Protein AF-A0A7X5FR76-F1 (afdb_monomer_lite)

Structure (mmCIF, N/CA/C/O backbone):
data_AF-A0A7X5FR76-F1
#
_entry.id   AF-A0A7X5FR76-F1
#
loop_
_atom_site.group_PDB
_atom_site.id
_atom_site.type_symbol
_atom_site.label_atom_id
_atom_site.label_alt_id
_atom_site.label_comp_id
_atom_site.label_asym_id
_atom_site.label_entity_id
_atom_site.label_seq_id
_atom_site.pdbx_PDB_ins_code
_atom_site.Cartn_x
_atom_site.Cartn_y
_atom_site.Cartn_z
_atom_site.occupancy
_atom_site.B_iso_or_equiv
_atom_site.auth_seq_id
_atom_site.auth_comp_id
_atom_site.auth_asym_id
_atom_site.auth_atom_id
_atom_site.pdbx_PDB_model_num
ATOM 1 N N . MET A 1 1 ? 22.665 -13.396 -103.913 1.00 38.75 1 MET A N 1
ATOM 2 C CA . MET A 1 1 ? 23.831 -13.439 -103.000 1.00 38.75 1 MET A CA 1
ATOM 3 C C . MET A 1 1 ? 23.376 -13.084 -101.595 1.00 38.75 1 MET A C 1
ATOM 5 O O . MET A 1 1 ? 22.843 -12.003 -101.386 1.00 38.75 1 MET A O 1
ATOM 9 N N . LYS A 1 2 ? 23.519 -14.028 -100.663 1.00 38.34 2 LYS A N 1
ATOM 10 C CA . LYS A 1 2 ? 23.147 -13.917 -99.246 1.00 38.34 2 LYS A CA 1
ATOM 11 C C . LYS A 1 2 ? 24.197 -13.035 -98.549 1.00 38.34 2 LYS A C 1
ATOM 13 O O . LYS A 1 2 ? 25.361 -13.420 -98.512 1.00 38.34 2 LYS A O 1
ATOM 18 N N . LYS A 1 3 ? 23.823 -11.853 -98.047 1.00 40.62 3 LYS A N 1
ATOM 19 C CA . LYS A 1 3 ? 24.714 -11.021 -97.218 1.00 40.62 3 LYS A CA 1
ATOM 20 C C . LYS A 1 3 ? 24.761 -11.641 -95.821 1.00 40.62 3 LYS A C 1
ATOM 22 O O . LYS A 1 3 ? 23.777 -11.596 -95.091 1.00 40.62 3 LYS A O 1
ATOM 27 N N . ILE A 1 4 ? 25.880 -12.277 -95.492 1.00 46.72 4 ILE A N 1
ATOM 28 C CA . ILE A 1 4 ? 26.174 -12.768 -94.146 1.00 46.72 4 ILE A CA 1
ATOM 29 C C . ILE A 1 4 ? 26.470 -11.535 -93.286 1.00 46.72 4 ILE A C 1
ATOM 31 O O . ILE A 1 4 ? 27.431 -10.814 -93.546 1.00 46.72 4 ILE A O 1
ATOM 35 N N . LEU A 1 5 ? 25.612 -11.270 -92.299 1.00 45.22 5 LEU A N 1
ATOM 36 C CA . LEU A 1 5 ? 25.888 -10.342 -91.205 1.00 45.22 5 LEU A CA 1
ATOM 37 C C . LEU A 1 5 ? 27.059 -10.911 -90.399 1.00 45.22 5 LEU A C 1
ATOM 39 O O . LEU A 1 5 ? 26.896 -11.848 -89.624 1.00 45.22 5 LEU A O 1
ATOM 43 N N . THR A 1 6 ? 28.253 -10.366 -90.602 1.00 46.59 6 THR A N 1
ATOM 44 C CA . THR A 1 6 ? 29.391 -10.596 -89.714 1.00 46.59 6 THR A CA 1
ATOM 45 C C . THR A 1 6 ? 29.114 -9.879 -88.396 1.00 46.59 6 THR A C 1
ATOM 47 O O . THR A 1 6 ? 29.259 -8.660 -88.305 1.00 46.59 6 THR A O 1
ATOM 50 N N . SER A 1 7 ? 28.678 -10.622 -87.380 1.00 49.31 7 SER A N 1
ATOM 51 C CA . SER A 1 7 ? 28.597 -10.119 -86.012 1.00 49.31 7 SER A CA 1
ATOM 52 C C . SER A 1 7 ? 30.011 -9.866 -85.487 1.00 49.31 7 SER A C 1
ATOM 54 O O . SER A 1 7 ? 30.812 -10.801 -85.413 1.00 49.31 7 SER A O 1
ATOM 56 N N . SER A 1 8 ? 30.342 -8.626 -85.124 1.00 52.06 8 SER A N 1
ATOM 57 C CA . SER A 1 8 ? 31.631 -8.338 -84.498 1.00 52.06 8 SER A CA 1
ATOM 58 C C . SER A 1 8 ? 31.612 -8.815 -83.031 1.00 52.06 8 SER A C 1
ATOM 60 O O . SER A 1 8 ? 30.720 -8.437 -82.267 1.00 52.06 8 SER A O 1
ATOM 62 N N . PRO A 1 9 ? 32.581 -9.636 -82.586 1.00 56.78 9 PRO A N 1
ATOM 63 C CA . PRO A 1 9 ? 32.625 -10.153 -81.211 1.00 56.78 9 PRO A CA 1
ATOM 64 C C . PRO A 1 9 ? 32.855 -9.059 -80.148 1.00 56.78 9 PRO A C 1
ATOM 66 O O . PRO A 1 9 ? 32.592 -9.267 -78.967 1.00 56.78 9 PRO A O 1
ATOM 69 N N . GLN A 1 10 ? 33.291 -7.865 -80.561 1.00 56.62 10 GLN A N 1
ATOM 70 C CA . GLN A 1 10 ? 33.562 -6.727 -79.677 1.00 56.62 10 GLN A CA 1
ATOM 71 C C . GLN A 1 10 ? 32.282 -6.041 -79.161 1.00 56.62 10 GLN A C 1
ATOM 73 O O . GLN A 1 10 ? 32.252 -5.601 -78.014 1.00 56.62 10 GLN A O 1
ATOM 78 N N . GLY A 1 11 ? 31.204 -5.993 -79.957 1.00 58.25 11 GLY A N 1
ATOM 79 C CA . GLY A 1 11 ? 29.934 -5.377 -79.541 1.00 58.25 11 GLY A CA 1
ATOM 80 C C . GLY A 1 11 ? 29.208 -6.179 -78.456 1.00 58.25 11 GLY A C 1
ATOM 81 O O . GLY A 1 11 ? 28.684 -5.608 -77.501 1.00 58.25 11 GLY A O 1
ATOM 82 N N . TYR A 1 12 ? 29.261 -7.512 -78.549 1.00 66.50 12 TYR A N 1
ATOM 83 C CA . TYR A 1 12 ? 28.725 -8.410 -77.521 1.00 66.50 12 TYR A CA 1
ATOM 84 C C . TYR A 1 12 ? 29.471 -8.273 -76.190 1.00 66.50 12 TYR A C 1
ATOM 86 O O . TYR A 1 12 ? 28.841 -8.268 -75.136 1.00 66.50 12 TYR A O 1
ATOM 94 N N . SER A 1 13 ? 30.793 -8.080 -76.227 1.00 65.38 13 SER A N 1
ATOM 95 C CA . SER A 1 13 ? 31.605 -7.900 -75.019 1.00 65.38 13 SER A CA 1
ATOM 96 C C . SER A 1 13 ? 31.244 -6.630 -74.238 1.00 65.38 13 SER A C 1
ATOM 98 O O . SER A 1 13 ? 31.245 -6.656 -73.010 1.00 65.38 13 SER A O 1
ATOM 100 N N . ILE A 1 14 ? 30.917 -5.530 -74.926 1.00 77.62 14 ILE A N 1
ATOM 101 C CA . ILE A 1 14 ? 30.529 -4.262 -74.282 1.00 77.62 14 ILE A CA 1
ATOM 102 C C . ILE A 1 14 ? 29.149 -4.390 -73.630 1.00 77.62 14 ILE A C 1
ATOM 104 O O . ILE A 1 14 ? 28.965 -3.966 -72.492 1.00 77.62 14 ILE A O 1
ATOM 108 N N . ILE A 1 15 ? 28.191 -5.022 -74.315 1.00 80.12 15 ILE A N 1
ATOM 109 C CA . ILE A 1 15 ? 26.839 -5.245 -73.779 1.00 80.12 15 ILE A CA 1
ATOM 110 C C . ILE A 1 15 ? 26.893 -6.136 -72.532 1.00 80.12 15 ILE A C 1
ATOM 112 O O . ILE A 1 15 ? 26.265 -5.820 -71.522 1.00 80.12 15 ILE A O 1
ATOM 116 N N . ILE A 1 16 ? 27.685 -7.211 -72.573 1.00 80.75 16 ILE A N 1
ATOM 117 C CA . ILE A 1 16 ? 27.881 -8.106 -71.426 1.00 80.75 16 ILE A CA 1
ATOM 118 C C . ILE A 1 16 ? 28.541 -7.356 -70.263 1.00 80.75 16 ILE A C 1
ATOM 120 O O . ILE A 1 16 ? 28.098 -7.499 -69.124 1.00 80.75 16 ILE A O 1
ATOM 124 N N . ALA A 1 17 ? 29.546 -6.515 -70.525 1.00 81.19 17 ALA A N 1
ATOM 125 C CA . ALA A 1 17 ? 30.195 -5.714 -69.489 1.00 81.19 17 ALA A CA 1
ATOM 126 C C . ALA A 1 17 ? 29.222 -4.729 -68.817 1.00 81.19 17 ALA A C 1
ATOM 128 O O . ALA A 1 17 ? 29.160 -4.682 -67.591 1.00 81.19 17 ALA A O 1
ATOM 129 N N . VAL A 1 18 ? 28.411 -3.997 -69.590 1.00 84.44 18 VAL A N 1
ATOM 130 C CA . VAL A 1 18 ? 27.411 -3.057 -69.050 1.00 84.44 18 VAL A CA 1
ATOM 131 C C . VAL A 1 18 ? 26.336 -3.785 -68.240 1.00 84.44 18 VAL A C 1
ATOM 133 O O . VAL A 1 18 ? 25.992 -3.333 -67.150 1.00 84.44 18 VAL A O 1
ATOM 136 N N . LEU A 1 19 ? 25.845 -4.934 -68.718 1.00 85.44 19 LEU A N 1
ATOM 137 C CA . LEU A 1 19 ? 24.890 -5.759 -67.969 1.00 85.44 19 LEU A CA 1
ATOM 138 C C . LEU A 1 19 ? 25.491 -6.297 -66.668 1.00 85.44 19 LEU A C 1
ATOM 140 O O . LEU A 1 19 ? 24.821 -6.290 -65.641 1.00 85.44 19 LEU A O 1
ATOM 144 N N . THR A 1 20 ? 26.759 -6.710 -66.692 1.00 87.75 20 THR A N 1
ATOM 145 C CA . THR A 1 20 ? 27.462 -7.218 -65.505 1.00 87.75 20 THR A CA 1
ATOM 146 C C . THR A 1 20 ? 27.679 -6.106 -64.481 1.00 87.75 20 THR A C 1
ATOM 148 O O . THR A 1 20 ? 27.442 -6.314 -63.295 1.00 87.75 20 THR A O 1
ATOM 151 N N . ILE A 1 21 ? 28.060 -4.906 -64.927 1.00 89.56 21 ILE A N 1
ATOM 152 C CA . ILE A 1 21 ? 28.207 -3.723 -64.067 1.00 89.56 21 ILE A CA 1
ATOM 153 C C . ILE A 1 21 ? 26.854 -3.307 -63.479 1.00 89.56 21 ILE A C 1
ATOM 155 O O . ILE A 1 21 ? 26.764 -3.065 -62.279 1.00 89.56 21 ILE A O 1
ATOM 159 N N . GLY A 1 22 ? 25.793 -3.263 -64.291 1.00 87.69 22 GLY A N 1
ATOM 160 C CA . GLY A 1 22 ? 24.441 -2.949 -63.822 1.00 87.69 22 GLY A CA 1
ATOM 161 C C . GLY A 1 22 ? 23.931 -3.971 -62.804 1.00 87.69 22 GLY A C 1
ATOM 162 O O . GLY A 1 22 ? 23.406 -3.594 -61.760 1.00 87.69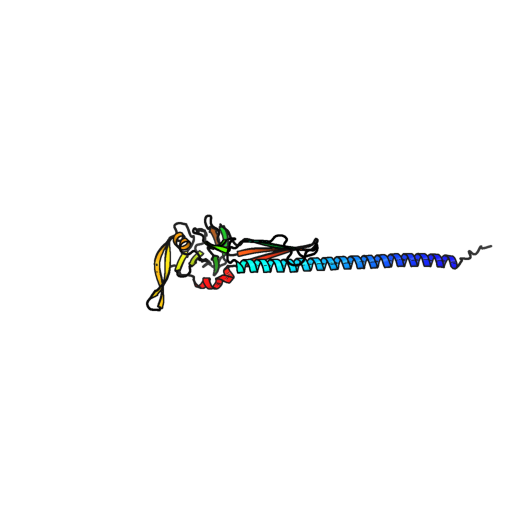 22 GLY A O 1
ATOM 163 N N . PHE A 1 23 ? 24.162 -5.260 -63.060 1.00 88.81 23 PHE A N 1
ATOM 164 C CA . PHE A 1 23 ? 23.828 -6.335 -62.129 1.00 88.81 23 PHE A CA 1
ATOM 165 C C . PHE A 1 23 ? 24.611 -6.221 -60.813 1.00 88.81 23 PHE A C 1
ATOM 167 O O . PHE A 1 23 ? 24.016 -6.293 -59.739 1.00 88.81 23 PHE A O 1
ATOM 174 N N . LEU A 1 24 ? 25.922 -5.970 -60.877 1.00 89.75 24 LEU A N 1
ATOM 175 C CA . LEU A 1 24 ? 26.763 -5.755 -59.696 1.00 89.75 24 LEU A CA 1
ATOM 176 C C . LEU A 1 24 ? 26.327 -4.522 -58.894 1.00 89.75 24 LEU A C 1
ATOM 178 O O . LEU A 1 24 ? 26.317 -4.575 -57.666 1.00 89.75 24 LEU A O 1
ATOM 182 N N . LEU A 1 25 ? 25.926 -3.432 -59.552 1.00 89.44 25 LEU A N 1
ATOM 183 C CA . LEU A 1 25 ? 25.407 -2.235 -58.883 1.00 89.44 25 LEU A CA 1
ATOM 184 C C . LEU A 1 25 ? 24.097 -2.514 -58.145 1.00 89.44 25 LEU A C 1
ATOM 186 O O . LEU A 1 25 ? 23.949 -2.120 -56.990 1.00 89.44 25 LEU A O 1
ATOM 190 N N . VAL A 1 26 ? 23.158 -3.226 -58.771 1.00 89.50 26 VAL A N 1
ATOM 191 C CA . VAL A 1 26 ? 21.895 -3.606 -58.120 1.00 89.50 26 VAL A CA 1
ATOM 192 C C . VAL A 1 26 ? 22.155 -4.545 -56.943 1.00 89.50 26 VAL A C 1
ATOM 194 O O . VAL A 1 26 ? 21.583 -4.348 -55.870 1.00 89.50 26 VAL A O 1
ATOM 197 N N . LEU A 1 27 ? 23.051 -5.522 -57.108 1.00 87.69 27 LEU A N 1
ATOM 198 C CA . LEU A 1 27 ? 23.415 -6.463 -56.051 1.00 87.69 27 LEU A CA 1
ATOM 199 C C . LEU A 1 27 ? 24.051 -5.738 -54.857 1.00 87.69 27 LEU A C 1
ATOM 201 O O . LEU A 1 27 ? 23.606 -5.919 -53.730 1.00 87.69 27 LEU A O 1
ATOM 205 N N . THR A 1 28 ? 25.046 -4.884 -55.106 1.00 89.38 28 THR A N 1
ATOM 206 C CA . THR A 1 28 ? 25.750 -4.126 -54.053 1.00 89.38 28 THR A CA 1
ATOM 207 C C . THR A 1 28 ? 24.853 -3.104 -53.362 1.00 89.38 28 THR A C 1
ATOM 209 O O . THR A 1 28 ? 24.939 -2.938 -52.148 1.00 89.38 28 THR A O 1
ATOM 212 N N . THR A 1 29 ? 23.945 -2.458 -54.097 1.00 90.00 29 THR A N 1
ATOM 213 C CA . THR A 1 29 ? 22.959 -1.547 -53.499 1.00 90.00 29 THR A CA 1
ATOM 214 C C . THR A 1 29 ? 21.981 -2.317 -52.613 1.00 90.00 29 THR A C 1
ATOM 216 O O . THR A 1 29 ? 21.722 -1.902 -51.489 1.00 90.00 29 THR A O 1
ATOM 219 N N . SER A 1 30 ? 21.493 -3.475 -53.070 1.00 85.44 30 SER A N 1
ATOM 220 C CA . SER A 1 30 ? 20.531 -4.291 -52.316 1.00 85.44 30 SER A CA 1
ATOM 221 C C . SER A 1 30 ? 21.134 -4.862 -51.031 1.00 85.44 30 SER A C 1
ATOM 223 O O . SER A 1 30 ? 20.498 -4.811 -49.979 1.00 85.44 30 SER A O 1
ATOM 225 N N . THR A 1 31 ? 22.373 -5.364 -51.084 1.00 87.31 31 THR A N 1
ATOM 226 C CA . THR A 1 31 ? 23.066 -5.863 -49.886 1.00 87.31 31 THR A CA 1
ATOM 227 C C . THR A 1 31 ? 23.376 -4.740 -48.901 1.00 87.31 31 THR A C 1
ATOM 229 O O . THR A 1 31 ? 23.231 -4.937 -47.696 1.00 87.31 31 THR A O 1
ATOM 232 N N . LEU A 1 32 ? 23.729 -3.545 -49.387 1.00 85.06 32 LEU A N 1
ATOM 233 C CA . LEU A 1 32 ? 23.923 -2.376 -48.533 1.00 85.06 32 LEU A CA 1
ATOM 234 C C . LEU A 1 32 ? 22.616 -1.941 -47.856 1.00 85.06 32 LEU A C 1
ATOM 236 O O . LEU A 1 32 ? 22.624 -1.645 -46.663 1.00 85.06 32 LEU A O 1
ATOM 240 N N . THR A 1 33 ? 21.494 -1.916 -48.581 1.00 85.56 33 THR A N 1
ATOM 241 C CA . THR A 1 33 ? 20.187 -1.572 -48.002 1.00 85.56 33 THR A CA 1
ATOM 242 C C . THR A 1 33 ? 19.776 -2.566 -46.918 1.00 85.56 33 THR A C 1
ATOM 244 O O . THR A 1 33 ? 19.352 -2.134 -45.848 1.00 85.56 33 THR A O 1
ATOM 247 N N . LEU A 1 34 ? 19.967 -3.869 -47.149 1.00 86.56 34 LEU A N 1
ATOM 248 C CA . LEU A 1 34 ? 19.714 -4.902 -46.141 1.00 86.56 34 LEU A CA 1
ATOM 249 C C . LEU A 1 34 ? 20.585 -4.702 -44.894 1.00 86.56 34 LEU A C 1
ATOM 251 O O . LEU A 1 34 ? 20.059 -4.663 -43.786 1.00 86.56 34 LEU A O 1
ATOM 255 N N . ALA A 1 35 ? 21.891 -4.481 -45.069 1.00 77.25 35 ALA A N 1
ATOM 256 C CA . ALA A 1 35 ? 22.799 -4.241 -43.949 1.00 77.25 35 ALA A CA 1
ATOM 257 C C . ALA A 1 35 ? 22.417 -2.984 -43.145 1.00 77.25 35 ALA A C 1
ATOM 259 O O . ALA A 1 35 ? 22.440 -2.995 -41.915 1.00 77.25 35 ALA A O 1
ATOM 260 N N . LEU A 1 36 ? 22.025 -1.896 -43.818 1.00 80.88 36 LEU A N 1
ATOM 261 C CA . LEU A 1 36 ? 21.562 -0.676 -43.150 1.00 80.88 36 LEU A CA 1
ATOM 262 C C . LEU A 1 36 ? 20.261 -0.903 -42.372 1.00 80.88 36 LEU A C 1
ATOM 264 O O . LEU A 1 36 ? 20.117 -0.367 -41.271 1.00 80.88 36 LEU A O 1
ATOM 268 N N . GLN A 1 37 ? 19.343 -1.701 -42.919 1.00 82.31 37 GLN A N 1
ATOM 269 C CA . GLN A 1 37 ? 18.091 -2.052 -42.258 1.00 82.31 37 GLN A CA 1
ATOM 270 C C . GLN A 1 37 ? 18.342 -2.911 -41.011 1.00 82.31 37 GLN A C 1
ATOM 272 O O . GLN A 1 37 ? 17.879 -2.549 -39.932 1.00 82.31 37 GLN A O 1
ATOM 277 N N . GLU A 1 38 ? 19.173 -3.952 -41.101 1.00 74.31 38 GLU A N 1
ATOM 278 C CA . GLU A 1 38 ? 19.557 -4.778 -39.945 1.00 74.31 38 GLU A CA 1
ATOM 279 C C . GLU A 1 38 ? 20.275 -3.963 -38.860 1.00 74.31 38 GLU A C 1
ATOM 281 O O . GLU A 1 38 ? 20.006 -4.122 -37.669 1.00 74.31 38 GLU A O 1
ATOM 286 N N . MET A 1 39 ? 21.155 -3.031 -39.244 1.00 74.62 39 MET A N 1
ATOM 287 C CA . MET A 1 39 ? 21.806 -2.125 -38.292 1.00 74.62 39 MET A CA 1
ATOM 288 C C . MET A 1 39 ? 20.807 -1.193 -37.595 1.00 74.62 39 MET A C 1
ATOM 290 O O . MET A 1 39 ? 21.003 -0.840 -36.427 1.00 74.62 39 MET A O 1
ATOM 294 N N . GLN A 1 40 ? 19.767 -0.747 -38.298 1.00 78.81 40 GLN A N 1
ATOM 295 C CA . GLN A 1 40 ? 18.714 0.089 -37.730 1.00 78.81 40 GLN A CA 1
ATOM 296 C C . GLN A 1 40 ? 17.809 -0.712 -36.788 1.00 78.81 40 GLN A C 1
ATOM 298 O O . GLN A 1 40 ? 17.511 -0.228 -35.693 1.00 78.81 40 GLN A O 1
ATOM 303 N N . ASP A 1 41 ? 17.436 -1.930 -37.169 1.00 74.69 41 ASP A N 1
ATOM 304 C CA . ASP A 1 41 ? 16.622 -2.834 -36.354 1.00 74.69 41 ASP A CA 1
ATOM 305 C C . ASP A 1 41 ? 17.386 -3.277 -35.100 1.00 74.69 41 ASP A C 1
ATOM 307 O O . ASP A 1 41 ? 16.853 -3.211 -33.990 1.00 74.69 41 ASP A O 1
ATOM 311 N N . GLY A 1 42 ? 18.680 -3.586 -35.232 1.00 79.00 42 GLY A N 1
ATOM 312 C CA . GLY A 1 42 ? 19.565 -3.886 -34.106 1.00 79.00 42 GLY A CA 1
ATOM 313 C C . GLY A 1 42 ? 19.689 -2.718 -33.123 1.00 79.00 42 GLY A C 1
ATOM 314 O O . GLY A 1 42 ? 19.579 -2.912 -31.912 1.00 79.00 42 GLY A O 1
ATOM 315 N N . LYS A 1 43 ? 19.835 -1.480 -33.620 1.00 80.81 43 LYS A N 1
ATOM 316 C CA . LYS A 1 43 ? 19.804 -0.274 -32.769 1.00 80.81 43 LYS A CA 1
ATOM 317 C C . LYS A 1 43 ? 18.443 -0.079 -32.102 1.00 80.81 43 LYS A C 1
ATOM 319 O O . LYS A 1 43 ? 18.395 0.300 -30.937 1.00 80.81 43 LYS A O 1
ATOM 324 N N . GLY A 1 44 ? 17.350 -0.352 -32.814 1.00 81.38 44 GLY A N 1
ATOM 325 C CA . GLY A 1 44 ? 15.999 -0.295 -32.262 1.00 81.38 44 GLY A CA 1
ATOM 326 C C . GLY A 1 44 ? 15.800 -1.273 -31.107 1.00 81.38 44 GLY A C 1
ATOM 327 O O . GLY A 1 44 ? 15.335 -0.870 -30.044 1.00 81.38 44 GLY A O 1
ATOM 328 N N . SER A 1 45 ? 16.233 -2.522 -31.285 1.00 82.88 45 SER A N 1
ATOM 329 C CA . SER A 1 45 ? 16.207 -3.543 -30.235 1.00 82.88 45 SER A CA 1
ATOM 330 C C . SER A 1 45 ? 17.063 -3.146 -29.031 1.00 82.88 45 SER A C 1
ATOM 332 O O . SER A 1 45 ? 16.646 -3.332 -27.891 1.00 82.88 45 SER A O 1
ATOM 334 N N . GLN A 1 46 ? 18.245 -2.567 -29.256 1.00 85.38 46 GLN A N 1
ATOM 335 C CA . GLN A 1 46 ? 19.101 -2.086 -28.170 1.00 85.38 46 GLN A CA 1
ATOM 336 C C . GLN A 1 46 ? 18.466 -0.926 -27.396 1.00 85.38 46 GLN A C 1
ATOM 338 O O . GLN A 1 46 ? 18.488 -0.933 -26.168 1.00 85.38 46 GLN A O 1
ATOM 343 N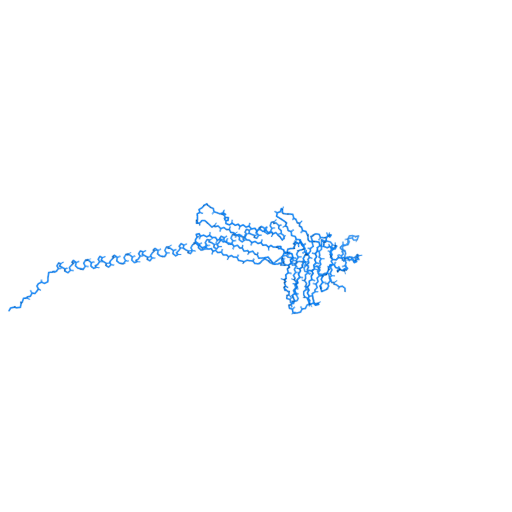 N . ASP A 1 47 ? 17.898 0.063 -28.088 1.00 85.12 47 ASP A N 1
ATOM 344 C CA . ASP A 1 47 ? 17.234 1.202 -27.447 1.00 85.12 47 ASP A CA 1
ATOM 345 C C . ASP A 1 47 ? 15.988 0.748 -26.663 1.00 85.12 47 ASP A C 1
ATOM 347 O O . ASP A 1 47 ? 15.746 1.236 -25.560 1.00 85.12 47 ASP A O 1
ATOM 351 N N . TYR A 1 48 ? 15.251 -0.244 -27.179 1.00 85.56 48 TYR A N 1
ATOM 352 C CA . TYR A 1 48 ? 14.147 -0.896 -26.472 1.00 85.56 48 TYR A CA 1
ATOM 353 C C . TYR A 1 48 ? 14.612 -1.582 -25.181 1.00 85.56 48 TYR A C 1
ATOM 355 O O . TYR A 1 48 ? 14.061 -1.318 -24.114 1.00 85.56 48 TYR A O 1
ATOM 363 N N . MET A 1 49 ? 15.649 -2.426 -25.253 1.00 86.06 49 MET A N 1
ATOM 364 C CA . MET A 1 49 ? 16.188 -3.124 -24.077 1.00 86.06 49 MET A CA 1
ATOM 365 C C . MET A 1 49 ? 16.700 -2.141 -23.020 1.00 86.06 49 MET A C 1
ATOM 367 O O . MET A 1 49 ? 16.494 -2.351 -21.827 1.00 86.06 49 MET A O 1
ATOM 371 N N . LYS A 1 50 ? 17.328 -1.041 -23.450 1.00 87.00 50 LYS A N 1
ATOM 372 C CA . LYS A 1 50 ? 17.759 0.032 -22.547 1.00 87.00 50 LYS A CA 1
ATOM 373 C C . LYS A 1 50 ? 16.581 0.730 -21.879 1.00 87.00 50 LYS A C 1
ATOM 375 O O . LYS A 1 50 ? 16.665 1.003 -20.689 1.00 87.00 50 LYS A O 1
ATOM 380 N N . ALA A 1 51 ? 15.505 1.019 -22.616 1.00 87.19 51 ALA A N 1
ATOM 381 C CA . ALA A 1 51 ? 14.300 1.606 -22.035 1.00 87.19 51 ALA A CA 1
ATOM 382 C C . ALA A 1 51 ? 13.670 0.660 -21.004 1.00 87.19 51 ALA A C 1
ATOM 384 O O . ALA A 1 51 ? 13.317 1.101 -19.921 1.00 87.19 51 ALA A O 1
ATOM 385 N N . TYR A 1 52 ? 13.606 -0.640 -21.291 1.00 88.69 52 TYR A N 1
ATOM 386 C CA . TYR A 1 52 ? 13.090 -1.629 -20.344 1.00 88.69 52 TYR A CA 1
ATOM 387 C C . TYR A 1 52 ? 13.942 -1.705 -19.066 1.00 88.69 52 TYR A C 1
ATOM 389 O O . TYR A 1 52 ? 13.431 -1.492 -17.972 1.00 88.69 52 TYR A O 1
ATOM 397 N N . SER A 1 53 ? 15.257 -1.899 -19.201 1.00 88.50 53 SER A N 1
ATOM 398 C CA . SER A 1 53 ? 16.173 -1.962 -18.052 1.00 88.50 53 SER A CA 1
ATOM 399 C C . SER A 1 53 ? 16.177 -0.667 -17.229 1.00 88.50 53 SER A C 1
ATOM 401 O O . SER A 1 53 ? 16.288 -0.699 -16.006 1.00 88.50 53 SER A O 1
ATOM 403 N N . ALA A 1 54 ? 16.020 0.487 -17.880 1.00 88.56 54 ALA A N 1
ATOM 404 C CA . ALA A 1 54 ? 15.894 1.762 -17.188 1.00 88.56 54 ALA A CA 1
ATOM 405 C C . ALA A 1 54 ? 14.562 1.904 -16.438 1.00 88.56 54 ALA A C 1
ATOM 407 O O . ALA A 1 54 ? 14.553 2.472 -15.348 1.00 88.56 54 ALA A O 1
ATOM 408 N N . ALA A 1 55 ? 13.458 1.388 -16.987 1.00 88.75 55 ALA A N 1
ATOM 409 C CA . ALA A 1 55 ? 12.175 1.353 -16.291 1.00 88.75 55 ALA A CA 1
ATOM 410 C C . ALA A 1 55 ? 12.245 0.433 -15.061 1.00 88.75 55 ALA A C 1
ATOM 412 O O . ALA A 1 55 ? 11.755 0.808 -14.002 1.00 88.75 55 ALA A O 1
ATOM 413 N N . GLU A 1 56 ? 12.931 -0.713 -15.142 1.00 89.31 56 GLU A N 1
ATOM 414 C CA . GLU A 1 56 ? 13.195 -1.553 -13.960 1.00 89.31 56 GLU A CA 1
ATOM 415 C C . GLU A 1 56 ? 14.021 -0.797 -12.911 1.00 89.31 56 GLU A C 1
ATOM 417 O O . GLU A 1 56 ? 13.666 -0.776 -11.738 1.00 89.31 56 GLU A O 1
ATOM 422 N N . GLY A 1 57 ? 15.075 -0.085 -13.325 1.00 87.12 57 GLY A N 1
ATOM 423 C CA . GLY A 1 57 ? 15.848 0.760 -12.409 1.00 87.12 57 GLY A CA 1
ATOM 424 C C . GLY A 1 57 ? 15.018 1.877 -11.756 1.00 87.12 57 GLY A C 1
ATOM 425 O O . GLY A 1 57 ? 15.251 2.229 -10.600 1.00 87.12 57 GLY A O 1
ATOM 426 N N . GLY A 1 58 ? 14.037 2.427 -12.475 1.00 88.56 58 GLY A N 1
ATOM 427 C CA . GLY A 1 58 ? 13.078 3.391 -11.935 1.00 88.56 58 GLY A CA 1
ATOM 428 C C . GLY A 1 58 ? 12.113 2.784 -10.928 1.00 88.56 58 GLY A C 1
ATOM 429 O O . GLY A 1 58 ? 11.846 3.406 -9.900 1.00 88.56 58 GLY A O 1
ATOM 430 N N . LEU A 1 59 ? 11.642 1.567 -11.194 1.00 90.31 59 LEU A N 1
ATOM 431 C CA . LEU A 1 59 ? 10.810 0.800 -10.278 1.00 90.31 59 LEU A CA 1
ATOM 432 C C . LEU A 1 59 ? 11.567 0.496 -8.980 1.00 90.31 59 LEU A C 1
ATOM 434 O O . LEU A 1 59 ? 11.067 0.804 -7.905 1.00 90.31 59 LEU A O 1
ATOM 438 N N . GLU A 1 60 ? 12.797 -0.011 -9.067 1.00 89.31 60 GLU A N 1
ATOM 439 C CA . GLU A 1 60 ? 13.646 -0.277 -7.896 1.00 89.31 60 GLU A CA 1
ATOM 440 C C . GLU A 1 60 ? 13.899 0.989 -7.067 1.00 89.31 60 GLU A C 1
ATOM 442 O O . GLU A 1 60 ? 13.845 0.968 -5.836 1.00 89.31 60 GLU A O 1
ATOM 447 N N . LEU A 1 61 ? 14.116 2.131 -7.727 1.00 89.38 61 LEU A N 1
ATOM 448 C CA . LEU A 1 61 ? 14.264 3.410 -7.036 1.00 89.38 61 LEU A CA 1
ATOM 449 C C . LEU A 1 61 ? 12.968 3.839 -6.330 1.00 89.38 61 LEU A C 1
ATOM 451 O O . LEU A 1 61 ? 13.032 4.368 -5.219 1.00 89.38 61 LEU A O 1
ATOM 455 N N . ALA A 1 62 ? 11.806 3.617 -6.947 1.00 89.25 62 ALA A N 1
ATOM 456 C CA . ALA A 1 62 ? 10.513 3.882 -6.323 1.00 89.25 62 ALA A CA 1
ATOM 457 C C . ALA A 1 62 ? 10.296 2.985 -5.093 1.00 89.25 62 ALA A C 1
ATOM 459 O O . ALA A 1 62 ? 9.962 3.489 -4.022 1.00 89.25 62 ALA A O 1
ATOM 460 N N . LEU A 1 63 ? 10.580 1.684 -5.206 1.00 88.50 63 LEU A N 1
ATOM 461 C CA . LEU A 1 63 ? 10.506 0.730 -4.095 1.00 88.50 63 LEU A CA 1
ATOM 462 C C . LEU A 1 63 ? 11.449 1.109 -2.949 1.00 88.50 63 LEU A C 1
ATOM 464 O O . LEU A 1 63 ? 11.051 1.074 -1.784 1.00 88.50 63 LEU A O 1
ATOM 468 N N . LEU A 1 64 ? 12.674 1.541 -3.261 1.00 89.06 64 LEU A N 1
ATOM 469 C CA . LEU A 1 64 ? 13.613 2.048 -2.262 1.00 89.06 64 LEU A CA 1
ATOM 470 C C . LEU A 1 64 ? 13.060 3.291 -1.554 1.00 89.06 64 LEU A C 1
ATOM 472 O O . LEU A 1 64 ? 13.140 3.383 -0.334 1.00 89.06 64 LEU A O 1
ATOM 476 N N . LYS A 1 65 ? 12.450 4.230 -2.288 1.00 88.00 65 LYS A N 1
ATOM 477 C CA . LYS A 1 65 ? 11.828 5.420 -1.688 1.00 88.00 65 LYS A CA 1
ATOM 478 C C . LYS A 1 65 ? 10.658 5.073 -0.777 1.00 88.00 65 LYS A C 1
ATOM 480 O O . LYS A 1 65 ? 10.537 5.691 0.278 1.00 88.00 65 LYS A O 1
ATOM 485 N N . ILE A 1 66 ? 9.833 4.101 -1.155 1.00 87.00 66 ILE A N 1
ATOM 486 C CA . ILE A 1 66 ? 8.750 3.591 -0.304 1.00 87.00 66 ILE A CA 1
ATOM 487 C C . ILE A 1 66 ? 9.337 2.985 0.973 1.00 87.00 66 ILE A C 1
ATOM 489 O O . ILE A 1 66 ? 8.897 3.313 2.071 1.00 87.00 66 ILE A O 1
ATOM 493 N N . LYS A 1 67 ? 10.385 2.166 0.846 1.00 85.81 67 LYS A N 1
ATOM 494 C CA . LYS A 1 67 ? 11.065 1.553 1.990 1.00 85.81 67 LYS A CA 1
ATOM 495 C C . LYS A 1 67 ? 11.694 2.583 2.935 1.00 85.81 67 LYS A C 1
ATOM 497 O O . LYS A 1 67 ? 11.572 2.434 4.145 1.00 85.81 67 LYS A O 1
ATOM 502 N N . ASP A 1 68 ? 12.356 3.604 2.395 1.00 86.62 68 ASP A N 1
ATOM 503 C CA . ASP A 1 68 ? 13.086 4.600 3.187 1.00 86.62 68 ASP A CA 1
ATOM 504 C C . ASP A 1 68 ? 12.155 5.584 3.913 1.00 86.62 68 ASP A C 1
ATOM 506 O O . ASP A 1 68 ? 12.468 6.015 5.020 1.00 86.62 68 ASP A O 1
ATOM 510 N N . ASN A 1 69 ? 11.027 5.960 3.297 1.00 85.69 69 ASN A N 1
ATOM 511 C CA . ASN A 1 69 ? 10.099 6.948 3.865 1.00 85.69 69 ASN A CA 1
ATOM 512 C C . ASN A 1 69 ? 8.925 6.306 4.625 1.00 85.69 69 ASN A C 1
ATOM 514 O O . ASN A 1 69 ? 8.234 6.986 5.381 1.00 85.69 69 ASN A O 1
ATOM 518 N N . GLY A 1 70 ? 8.700 5.004 4.462 1.00 82.81 70 GLY A N 1
ATOM 519 C CA . GLY A 1 70 ? 7.657 4.268 5.167 1.00 82.81 70 GLY A CA 1
ATOM 520 C C . GLY A 1 70 ? 6.277 4.338 4.507 1.00 82.81 70 GLY A C 1
ATOM 521 O O . GLY A 1 70 ? 6.111 4.735 3.352 1.00 82.81 70 GLY A O 1
ATOM 522 N N . TYR A 1 71 ? 5.274 3.886 5.259 1.00 85.38 71 TYR A N 1
ATOM 523 C CA . TYR A 1 71 ? 3.911 3.662 4.778 1.00 85.38 71 TYR A CA 1
ATOM 524 C C . TYR A 1 71 ? 3.194 4.958 4.375 1.00 85.38 71 TYR A C 1
ATOM 526 O O . TYR A 1 71 ? 3.338 5.995 5.018 1.00 85.38 71 TYR A O 1
ATOM 534 N N . GLY A 1 72 ? 2.403 4.908 3.301 1.00 82.50 72 GLY A N 1
ATOM 535 C CA . GLY A 1 72 ? 1.574 6.039 2.871 1.00 82.50 72 GLY A CA 1
ATOM 536 C C . GLY A 1 72 ? 2.359 7.201 2.250 1.00 82.50 72 GLY A C 1
ATOM 537 O O . GLY A 1 72 ? 1.793 8.269 2.012 1.00 82.50 72 GLY A O 1
ATOM 538 N N . TYR A 1 73 ? 3.654 7.017 1.980 1.00 87.06 73 TYR A N 1
ATOM 539 C CA . TYR A 1 73 ? 4.473 8.010 1.297 1.00 87.06 73 TYR A CA 1
ATOM 540 C C . TYR A 1 73 ? 4.047 8.187 -0.171 1.00 87.06 73 TYR A C 1
ATOM 542 O O . TYR A 1 73 ? 3.717 7.226 -0.872 1.00 87.06 73 TYR A O 1
ATOM 550 N N . TYR A 1 74 ? 4.078 9.431 -0.646 1.00 86.69 74 TYR A N 1
ATOM 551 C CA . TYR A 1 74 ? 3.870 9.777 -2.052 1.00 86.69 74 TYR A CA 1
ATOM 552 C C . TYR A 1 74 ? 5.203 10.189 -2.665 1.00 86.69 74 TYR A C 1
ATOM 554 O O . TYR A 1 74 ? 5.915 11.027 -2.104 1.00 86.69 74 TYR A O 1
ATOM 562 N N . GLY A 1 75 ? 5.520 9.636 -3.831 1.00 85.38 75 GLY A N 1
ATOM 563 C CA . GLY A 1 75 ? 6.748 9.949 -4.537 1.00 85.38 75 GLY A CA 1
ATOM 564 C C . GLY A 1 75 ? 6.526 10.002 -6.035 1.00 85.38 75 GLY A C 1
ATOM 565 O O . GLY A 1 75 ? 5.974 9.085 -6.633 1.00 85.38 75 GLY A O 1
ATOM 566 N N . GLN A 1 76 ? 7.038 11.066 -6.644 1.00 88.94 76 GLN A N 1
ATOM 567 C CA . GLN A 1 76 ? 7.038 11.229 -8.086 1.00 88.94 76 GLN A CA 1
ATOM 568 C C . GLN A 1 76 ? 8.415 11.687 -8.554 1.00 88.94 76 GLN A C 1
ATOM 570 O O . GLN A 1 76 ? 9.025 12.593 -7.980 1.00 88.94 76 GLN A O 1
ATOM 575 N N . LEU A 1 77 ? 8.886 11.080 -9.634 1.00 88.25 77 LEU A N 1
ATOM 576 C CA . LEU A 1 77 ? 10.074 11.486 -10.361 1.00 88.25 77 LEU A CA 1
ATOM 577 C C . LEU A 1 77 ? 9.714 11.580 -11.835 1.00 88.25 77 LEU A C 1
ATOM 579 O O . LEU A 1 77 ? 9.191 10.630 -12.404 1.00 88.25 77 LEU A O 1
ATOM 583 N N . ASN A 1 78 ? 10.031 12.712 -12.455 1.00 87.44 78 ASN A N 1
ATOM 584 C CA . ASN A 1 78 ? 9.727 12.954 -13.859 1.00 87.44 78 ASN A CA 1
ATOM 585 C C . ASN A 1 78 ? 11.017 13.183 -14.644 1.00 87.44 78 ASN A C 1
ATOM 587 O O . ASN A 1 78 ? 11.796 14.077 -14.310 1.00 87.44 78 ASN A O 1
ATOM 591 N N . ASP A 1 79 ? 11.207 12.406 -15.709 1.00 81.50 79 ASP A N 1
ATOM 592 C CA . ASP A 1 79 ? 12.235 12.589 -16.737 1.00 81.50 79 ASP A CA 1
ATOM 593 C C . ASP A 1 79 ? 13.664 12.748 -16.184 1.00 81.50 79 ASP A C 1
ATOM 595 O O . ASP A 1 79 ? 14.488 13.507 -16.709 1.00 81.50 79 ASP A O 1
ATOM 599 N N . SER A 1 80 ? 13.986 12.000 -15.130 1.00 81.81 80 SER A N 1
ATOM 600 C CA . SER A 1 80 ? 15.291 12.063 -14.485 1.00 81.81 80 SER A CA 1
ATOM 601 C C . SER A 1 80 ? 16.349 11.315 -15.284 1.00 81.81 80 SER A C 1
ATOM 603 O O . SER A 1 80 ? 16.145 10.187 -15.737 1.00 81.81 80 SER A O 1
ATOM 605 N N . LYS A 1 81 ? 17.519 11.937 -15.428 1.00 78.69 81 LYS A N 1
ATOM 606 C CA . LYS A 1 81 ? 18.703 11.296 -15.996 1.00 78.69 81 LYS A CA 1
ATOM 607 C C . LYS A 1 81 ? 19.534 10.726 -14.857 1.00 78.69 81 LYS A C 1
ATOM 609 O O . LYS A 1 81 ? 20.262 11.460 -14.197 1.00 78.69 81 LYS A O 1
ATOM 614 N N . ILE A 1 82 ? 19.422 9.422 -14.627 1.00 66.81 82 ILE A N 1
ATOM 615 C CA . ILE A 1 82 ? 20.228 8.743 -13.602 1.00 66.81 82 ILE A CA 1
ATOM 616 C C . ILE A 1 82 ? 21.643 8.457 -14.133 1.00 66.81 82 ILE A C 1
ATOM 618 O O . ILE A 1 82 ? 22.611 8.519 -13.380 1.00 66.81 82 ILE A O 1
ATOM 622 N N . LEU A 1 83 ? 21.786 8.209 -15.442 1.00 62.28 83 LEU A N 1
ATOM 623 C CA . LEU A 1 83 ? 23.056 7.874 -16.090 1.00 62.28 83 LEU A CA 1
ATOM 624 C C . LEU A 1 83 ? 23.252 8.719 -17.364 1.00 62.28 83 LEU A C 1
ATOM 626 O O . LEU A 1 83 ? 22.667 8.415 -18.397 1.00 62.28 83 LEU A O 1
ATOM 630 N N . GLY A 1 84 ? 24.098 9.756 -17.300 1.00 58.59 84 GLY A N 1
ATOM 631 C CA . GLY A 1 84 ? 24.571 10.503 -18.480 1.00 58.59 84 GLY A CA 1
ATOM 632 C C . GLY A 1 84 ? 23.743 11.731 -18.905 1.00 58.59 84 GLY A C 1
ATOM 633 O O . GLY A 1 84 ? 22.639 11.979 -18.426 1.00 58.59 84 GLY A O 1
ATOM 634 N N . GLY A 1 85 ? 24.327 12.569 -19.774 1.00 57.78 85 GLY A N 1
ATOM 635 C CA . GLY A 1 85 ? 23.790 13.876 -20.193 1.00 57.78 85 GLY A CA 1
ATOM 636 C C . GLY A 1 85 ? 23.230 13.948 -21.623 1.00 57.78 85 GLY A C 1
ATOM 637 O O . GLY A 1 85 ? 22.665 14.977 -22.002 1.00 57.78 85 GLY A O 1
ATOM 638 N N . GLY A 1 86 ? 23.340 12.886 -22.420 1.00 63.91 86 GLY A N 1
ATOM 639 C CA . GLY A 1 86 ? 22.943 12.826 -23.827 1.00 63.91 86 GLY A CA 1
ATOM 640 C C . GLY A 1 86 ? 21.431 12.722 -24.072 1.00 63.91 86 GLY A C 1
ATOM 641 O O . GLY A 1 86 ? 20.625 12.575 -23.153 1.00 63.91 86 GLY A O 1
ATOM 642 N N . ASN A 1 87 ? 21.034 12.814 -25.347 1.00 61.09 87 ASN A N 1
ATOM 643 C CA . ASN A 1 87 ? 19.639 12.664 -25.808 1.00 61.09 87 ASN A CA 1
ATOM 644 C C . ASN A 1 87 ? 19.210 11.200 -26.021 1.00 61.09 87 ASN A C 1
ATOM 646 O O . ASN A 1 87 ? 18.029 10.933 -26.235 1.00 61.09 87 ASN A O 1
ATOM 650 N N . LYS A 1 88 ? 20.165 10.264 -25.997 1.00 65.25 88 LYS A N 1
ATOM 651 C CA . LYS A 1 88 ? 19.929 8.812 -26.074 1.00 65.25 88 LYS A CA 1
ATOM 652 C C . LYS A 1 88 ? 20.135 8.108 -24.735 1.00 65.25 88 LYS A C 1
ATOM 654 O O . LYS A 1 88 ? 20.092 6.883 -24.682 1.00 65.25 88 LYS A O 1
ATOM 659 N N . AS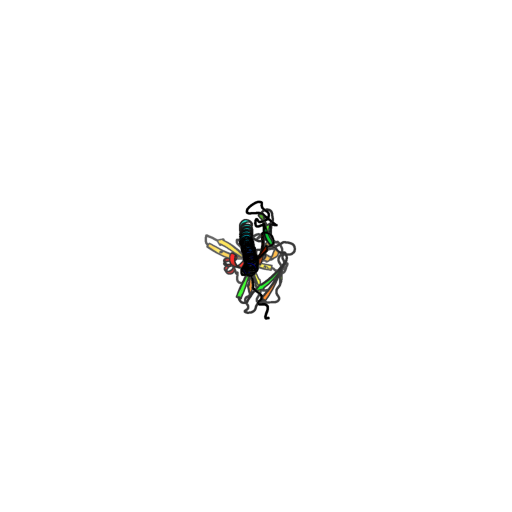P A 1 89 ? 20.369 8.884 -23.687 1.00 78.12 89 ASP A N 1
ATOM 660 C CA . ASP A 1 89 ? 20.479 8.348 -22.344 1.00 78.12 89 ASP A CA 1
ATOM 661 C C . ASP A 1 89 ? 19.070 8.101 -21.798 1.00 78.12 89 ASP A C 1
ATOM 663 O O . ASP A 1 89 ? 18.150 8.871 -22.111 1.00 78.12 89 ASP A O 1
ATOM 667 N N . PRO A 1 90 ? 18.877 7.018 -21.032 1.00 77.75 90 PRO A N 1
ATOM 668 C CA . PRO A 1 90 ? 17.578 6.686 -20.485 1.00 77.75 90 PRO A CA 1
ATOM 669 C C . PRO A 1 90 ? 17.109 7.779 -19.530 1.00 77.75 90 PRO A C 1
ATOM 671 O O . PRO A 1 90 ? 17.792 8.130 -18.565 1.00 77.75 90 PRO A O 1
ATOM 674 N N . LYS A 1 91 ? 15.919 8.306 -19.808 1.00 85.75 91 LYS A N 1
ATOM 675 C CA . LYS A 1 91 ? 15.174 9.139 -18.866 1.00 85.75 91 LYS A CA 1
ATOM 676 C C . LYS A 1 91 ? 14.220 8.250 -18.104 1.00 85.75 91 LYS A C 1
ATOM 678 O O . LYS A 1 91 ? 13.471 7.521 -18.745 1.00 85.75 91 LYS A O 1
ATOM 683 N N . ILE A 1 92 ? 14.267 8.320 -16.786 1.00 88.25 92 ILE A N 1
ATOM 684 C CA . ILE A 1 92 ? 13.484 7.485 -15.884 1.00 88.25 92 ILE A CA 1
ATOM 685 C C . ILE A 1 92 ? 12.459 8.360 -15.176 1.00 88.25 92 ILE A C 1
ATOM 687 O O . ILE A 1 92 ? 12.783 9.451 -14.697 1.00 88.25 92 ILE A O 1
ATOM 691 N N . SER A 1 93 ? 11.246 7.843 -15.078 1.00 87.94 93 SER A N 1
ATOM 692 C CA . SER A 1 93 ? 10.160 8.423 -14.309 1.00 87.94 93 SER A CA 1
ATOM 693 C C . SER A 1 93 ? 9.531 7.348 -13.430 1.00 87.94 93 SER A C 1
ATOM 695 O O . SER A 1 93 ? 9.512 6.165 -13.780 1.00 87.94 93 SER A O 1
ATOM 697 N N . TYR A 1 94 ? 8.997 7.754 -12.290 1.00 91.06 94 TYR A N 1
ATOM 698 C CA . TYR A 1 94 ? 8.098 6.923 -11.508 1.00 91.06 94 TYR A CA 1
ATOM 699 C C . TYR A 1 94 ? 7.023 7.784 -10.864 1.00 91.06 94 TYR A C 1
ATOM 701 O O . TYR A 1 94 ? 7.237 8.965 -10.586 1.00 91.06 94 TYR A O 1
ATOM 709 N N . ASP A 1 95 ? 5.886 7.164 -10.608 1.00 90.31 95 ASP A N 1
ATOM 710 C CA . ASP A 1 95 ? 4.787 7.734 -9.854 1.00 90.31 95 ASP A CA 1
ATOM 711 C C . ASP A 1 95 ? 4.194 6.635 -8.976 1.00 90.31 95 ASP A C 1
ATOM 713 O O . ASP A 1 95 ? 3.925 5.521 -9.442 1.00 90.31 95 ASP A O 1
ATOM 717 N N . PHE A 1 96 ? 4.044 6.933 -7.693 1.00 88.50 96 PHE A N 1
ATOM 718 C CA . PHE A 1 96 ? 3.298 6.095 -6.778 1.00 88.50 96 PHE A CA 1
ATOM 719 C C . PHE A 1 96 ? 2.578 6.960 -5.754 1.00 88.50 96 PHE A C 1
ATOM 721 O O . PHE A 1 96 ? 3.149 7.840 -5.102 1.00 88.50 96 PHE A O 1
ATOM 728 N N . ASP A 1 97 ? 1.308 6.632 -5.569 1.00 83.75 97 ASP A N 1
ATOM 729 C CA . ASP A 1 97 ? 0.479 7.200 -4.527 1.00 83.75 97 ASP A CA 1
ATOM 730 C C . ASP A 1 97 ? -0.020 6.075 -3.628 1.00 83.75 97 ASP A C 1
ATOM 732 O O . ASP A 1 97 ? -0.884 5.279 -4.011 1.00 83.75 97 ASP A O 1
ATOM 736 N N . SER A 1 98 ? 0.546 6.007 -2.426 1.00 88.06 98 SER A N 1
ATOM 737 C CA . SER A 1 98 ? 0.253 4.958 -1.454 1.00 88.06 98 SER A CA 1
ATOM 738 C C . SER A 1 98 ? -0.695 5.406 -0.341 1.00 88.06 98 SER A C 1
ATOM 740 O O . SER A 1 98 ? -0.889 4.650 0.608 1.00 88.06 98 SER A O 1
ATOM 742 N N . LYS A 1 99 ? -1.331 6.583 -0.448 1.00 91.00 99 LYS A N 1
ATOM 743 C CA . LYS A 1 99 ? -2.288 7.072 0.556 1.00 91.00 99 LYS A CA 1
ATOM 744 C C . LYS A 1 99 ? -3.628 7.480 -0.041 1.00 91.00 99 LYS A C 1
ATOM 746 O O . LYS A 1 99 ? -3.716 7.847 -1.207 1.00 91.00 99 LYS A O 1
ATOM 751 N N . VAL A 1 100 ? -4.695 7.383 0.741 1.00 92.62 100 VAL A N 1
ATOM 752 C CA . VAL A 1 100 ? -6.052 7.701 0.281 1.00 92.62 100 VAL A CA 1
ATOM 753 C C . VAL A 1 100 ? -6.949 8.080 1.451 1.00 92.62 100 VAL A C 1
ATOM 755 O O . VAL A 1 100 ? -6.704 7.649 2.567 1.00 92.62 100 VAL A O 1
ATOM 758 N N . GLU A 1 101 ? -7.993 8.864 1.204 1.00 93.62 101 GLU A N 1
ATOM 759 C CA . GLU A 1 101 ? -9.031 9.173 2.204 1.00 93.62 101 GLU A CA 1
ATOM 760 C C . GLU A 1 101 ? -10.161 8.130 2.208 1.00 93.62 101 GLU A C 1
ATOM 762 O O . GLU A 1 101 ? -10.871 7.946 3.194 1.00 93.62 101 GLU A O 1
ATOM 767 N N . SER A 1 102 ? -10.348 7.424 1.090 1.00 93.44 102 SER A N 1
ATOM 768 C CA . SER A 1 102 ? -11.309 6.334 0.981 1.00 93.44 102 SER A CA 1
ATOM 769 C C . SER A 1 102 ? -10.793 5.211 0.092 1.00 93.44 102 SER A C 1
ATOM 771 O O . SER A 1 102 ? -10.341 5.435 -1.029 1.00 93.44 102 SER A O 1
ATOM 773 N N . TYR A 1 103 ? -10.887 3.987 0.597 1.00 92.56 103 TYR A N 1
ATOM 774 C CA . TYR A 1 103 ? -10.479 2.772 -0.091 1.00 92.56 103 TYR A CA 1
ATOM 775 C C . TYR A 1 103 ? -11.655 1.804 -0.164 1.00 92.56 103 TYR A C 1
ATOM 777 O O . TYR A 1 103 ? -12.351 1.598 0.827 1.00 92.56 103 TYR A O 1
ATOM 785 N N . SER A 1 104 ? -11.870 1.197 -1.328 1.00 93.12 104 SER A N 1
ATOM 786 C CA . SER A 1 104 ? -12.813 0.089 -1.485 1.00 93.12 104 SER A CA 1
ATOM 787 C C . SER A 1 104 ? -12.059 -1.134 -1.973 1.00 93.12 104 SER A C 1
ATOM 789 O O . SER A 1 104 ? -11.280 -1.040 -2.922 1.00 93.12 104 SER A O 1
ATOM 791 N N . GLY A 1 105 ? -12.293 -2.264 -1.319 1.00 91.06 105 GLY A N 1
ATOM 792 C CA . GLY A 1 105 ? -11.611 -3.515 -1.610 1.00 91.06 105 GLY A CA 1
ATOM 793 C C . GLY A 1 105 ? -12.522 -4.717 -1.421 1.00 91.06 105 GLY A C 1
ATOM 794 O O . GLY A 1 105 ? -13.642 -4.608 -0.911 1.00 91.06 105 GLY A O 1
ATOM 795 N N . THR A 1 106 ? -12.014 -5.871 -1.838 1.00 93.25 106 THR A N 1
ATOM 796 C CA . THR A 1 106 ? -12.640 -7.167 -1.600 1.00 93.25 106 THR A CA 1
ATOM 797 C C . THR A 1 106 ? -11.698 -8.078 -0.822 1.00 93.25 106 THR A C 1
ATOM 799 O O . THR A 1 106 ? -10.475 -7.943 -0.908 1.00 93.25 106 THR A O 1
ATOM 802 N N . ILE A 1 107 ? -12.271 -8.969 -0.014 1.00 91.81 107 ILE A N 1
ATOM 803 C CA . ILE A 1 107 ? -11.536 -9.960 0.776 1.00 91.81 107 ILE A CA 1
ATOM 804 C C . ILE A 1 107 ? -12.165 -11.323 0.518 1.00 91.81 107 ILE A C 1
ATOM 806 O O . ILE A 1 107 ? -13.335 -11.544 0.841 1.00 91.81 107 ILE A O 1
ATOM 810 N N . ASP A 1 108 ? -11.376 -12.241 -0.028 1.00 94.19 108 ASP A N 1
ATOM 811 C CA . ASP A 1 108 ? -11.781 -13.630 -0.226 1.00 94.19 108 ASP A CA 1
ATOM 812 C C . ASP A 1 108 ? -12.147 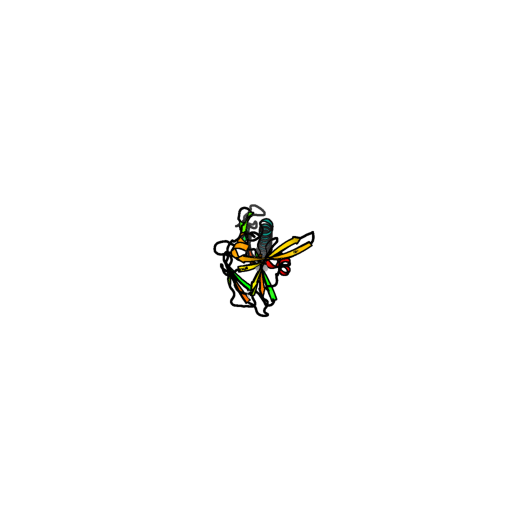-14.316 1.099 1.00 94.19 108 ASP A C 1
ATOM 814 O O . ASP A 1 108 ? -11.754 -13.889 2.189 1.00 94.19 108 ASP A O 1
ATOM 818 N N . GLY A 1 109 ? -12.895 -15.416 1.010 1.00 93.50 109 GLY A N 1
ATOM 819 C CA . GLY A 1 109 ? -13.254 -16.218 2.177 1.00 93.50 109 GLY A CA 1
ATOM 820 C C . GLY A 1 109 ? -12.024 -16.653 2.980 1.00 93.50 109 GLY A C 1
ATOM 821 O O . GLY A 1 109 ? -11.026 -17.099 2.411 1.00 93.50 109 GLY A O 1
ATOM 822 N N . PHE A 1 110 ? -12.097 -16.527 4.305 1.00 91.00 110 PHE A N 1
ATOM 823 C CA . PHE A 1 110 ? -11.011 -16.828 5.247 1.00 91.00 110 PHE A CA 1
ATOM 824 C C . PHE A 1 110 ? -9.714 -16.033 5.037 1.00 91.00 110 PHE A C 1
ATOM 826 O O . PHE A 1 110 ? -8.674 -16.408 5.586 1.00 91.00 110 PHE A O 1
ATOM 833 N N . GLN A 1 111 ? -9.750 -14.938 4.276 1.00 91.44 111 GLN A N 1
ATOM 834 C CA . GLN A 1 111 ? -8.611 -14.042 4.119 1.00 91.44 111 GLN A CA 1
ATOM 835 C C . GLN A 1 111 ? -8.724 -12.798 4.996 1.00 91.44 111 GLN A C 1
ATOM 837 O O . GLN A 1 111 ? -9.757 -12.498 5.596 1.00 91.44 111 GLN A O 1
ATOM 842 N N . SER A 1 112 ? -7.606 -12.084 5.087 1.00 90.19 112 SER A N 1
ATOM 843 C CA . SER A 1 112 ? -7.482 -10.851 5.849 1.00 90.19 112 SER A CA 1
ATOM 844 C C . SER A 1 112 ? -6.799 -9.774 5.024 1.00 90.19 112 SER A C 1
ATOM 846 O O . SER A 1 112 ? -5.831 -10.088 4.327 1.00 90.19 112 SER A O 1
ATOM 848 N N . ASP A 1 113 ? -7.198 -8.530 5.231 1.00 91.06 113 ASP A N 1
ATOM 849 C CA . ASP A 1 113 ? -6.529 -7.340 4.717 1.00 91.06 113 ASP A CA 1
ATOM 850 C C . ASP A 1 113 ? -6.041 -6.479 5.890 1.00 91.06 113 ASP A C 1
ATOM 852 O O . ASP A 1 113 ? -6.687 -6.441 6.942 1.00 91.06 113 ASP A O 1
ATOM 856 N N . ILE A 1 114 ? -4.887 -5.831 5.754 1.00 91.69 114 ILE A N 1
ATOM 857 C CA . ILE A 1 114 ? -4.284 -5.017 6.812 1.00 91.69 114 ILE A CA 1
ATOM 858 C C . ILE A 1 114 ? -4.023 -3.619 6.273 1.00 91.69 114 ILE A C 1
ATOM 860 O O . ILE A 1 114 ? -3.272 -3.415 5.323 1.00 91.69 114 ILE A O 1
ATOM 864 N N . VAL A 1 115 ? -4.614 -2.639 6.944 1.00 93.00 115 VAL A N 1
ATOM 865 C CA . VAL A 1 115 ? -4.563 -1.236 6.559 1.00 93.00 115 VAL A CA 1
ATOM 866 C C . VAL A 1 115 ? -3.890 -0.426 7.666 1.00 93.00 115 VAL A C 1
ATOM 868 O O . VAL A 1 115 ? -4.457 -0.291 8.754 1.00 93.00 115 VAL A O 1
ATOM 871 N N . PRO A 1 116 ? -2.698 0.145 7.428 1.00 93.00 116 PRO A N 1
ATOM 872 C CA . PRO A 1 116 ? -2.123 1.125 8.341 1.00 93.00 116 PRO A CA 1
ATOM 873 C C . PRO A 1 116 ? -2.994 2.387 8.382 1.00 93.00 116 PRO A C 1
ATOM 875 O O . PRO A 1 116 ? -3.262 3.007 7.349 1.00 93.00 116 PRO A O 1
ATOM 878 N N . LEU A 1 117 ? -3.404 2.800 9.581 1.00 93.62 117 LEU A N 1
ATOM 879 C CA . LEU A 1 117 ? -4.229 3.994 9.812 1.00 93.62 117 LEU A CA 1
ATOM 880 C C . LEU A 1 117 ? -3.384 5.276 9.947 1.00 93.62 117 LEU A C 1
ATOM 882 O O . LEU A 1 117 ? -3.785 6.266 10.557 1.00 93.62 117 LEU A O 1
ATOM 886 N N . PHE A 1 118 ? -2.191 5.253 9.369 1.00 92.62 118 PHE A N 1
ATOM 887 C CA . PHE A 1 118 ? -1.230 6.343 9.360 1.00 92.62 118 PHE A CA 1
ATOM 888 C C . PHE A 1 118 ? -0.529 6.412 8.003 1.00 92.62 118 PHE A C 1
ATOM 890 O O . PHE A 1 118 ? -0.656 5.504 7.178 1.00 92.62 118 PHE A O 1
ATOM 897 N N . TRP A 1 119 ? 0.181 7.507 7.756 1.00 92.88 119 TRP A N 1
ATOM 898 C CA . TRP A 1 119 ? 0.919 7.790 6.530 1.00 92.88 119 TRP A CA 1
ATOM 899 C C . TRP A 1 119 ? 2.113 8.702 6.820 1.00 92.88 119 TRP A C 1
ATOM 901 O O . TRP A 1 119 ? 2.093 9.477 7.775 1.00 92.88 119 TRP A O 1
ATOM 911 N N . THR A 1 120 ? 3.140 8.656 5.980 1.00 90.81 120 THR A N 1
ATOM 912 C CA . THR A 1 120 ? 4.283 9.571 6.067 1.00 90.81 120 THR A CA 1
ATOM 913 C C . THR A 1 120 ? 4.109 10.763 5.128 1.00 90.81 120 THR A C 1
ATOM 915 O O . THR A 1 120 ? 3.860 10.605 3.929 1.00 90.81 120 THR A O 1
ATOM 918 N N . ASP A 1 121 ? 4.261 11.978 5.656 1.00 88.31 121 ASP A N 1
ATOM 919 C CA . ASP A 1 121 ? 4.222 13.200 4.858 1.00 88.31 121 ASP A CA 1
ATOM 920 C C . ASP A 1 121 ? 5.509 13.455 4.056 1.00 88.31 121 ASP A C 1
ATOM 922 O O . ASP A 1 121 ? 6.512 12.755 4.178 1.00 88.31 121 ASP A O 1
ATOM 926 N N . ASN A 1 122 ? 5.492 14.478 3.196 1.00 82.94 122 ASN A N 1
ATOM 927 C CA . ASN A 1 122 ? 6.629 14.789 2.322 1.00 82.94 122 ASN A CA 1
ATOM 928 C C . ASN A 1 122 ? 7.899 15.194 3.096 1.00 82.94 122 ASN A C 1
ATOM 930 O O . ASN A 1 122 ? 8.973 15.255 2.501 1.00 82.94 122 ASN A O 1
ATOM 934 N N . SER A 1 123 ? 7.781 15.498 4.394 1.00 85.31 123 SER A N 1
ATOM 935 C CA . SER A 1 123 ? 8.908 15.794 5.280 1.00 85.31 123 SER A CA 1
ATOM 936 C C . SER A 1 123 ? 9.433 14.567 6.030 1.00 85.31 123 SER A C 1
ATOM 938 O O . SER A 1 123 ? 10.359 14.700 6.827 1.00 85.31 123 SER A O 1
ATOM 940 N N . GLY A 1 124 ? 8.878 13.380 5.769 1.00 83.44 124 GLY A N 1
ATOM 941 C CA . GLY A 1 124 ? 9.239 12.154 6.477 1.00 83.44 124 GLY A CA 1
ATOM 942 C C . GLY A 1 124 ? 8.572 12.036 7.849 1.00 83.44 124 GLY A C 1
ATOM 943 O O . GLY A 1 124 ? 8.968 11.189 8.645 1.00 83.44 124 GLY A O 1
ATOM 944 N N . VAL A 1 125 ? 7.585 12.886 8.156 1.00 89.31 125 VAL A N 1
ATOM 945 C CA . VAL A 1 125 ? 6.888 12.872 9.445 1.00 89.31 125 VAL A CA 1
ATOM 946 C C . VAL A 1 125 ? 5.628 12.028 9.329 1.00 89.31 125 VAL A C 1
ATOM 948 O O . VAL A 1 125 ? 4.791 12.244 8.453 1.00 89.31 125 VAL A O 1
ATOM 951 N N . MET A 1 126 ? 5.479 11.077 10.245 1.00 90.88 126 MET A N 1
ATOM 952 C CA . MET A 1 126 ? 4.288 10.247 10.334 1.00 90.88 126 MET A CA 1
ATOM 953 C C . MET A 1 126 ? 3.081 11.059 10.817 1.00 90.88 126 MET A C 1
ATOM 955 O O . MET A 1 126 ? 3.158 11.862 11.751 1.00 90.88 126 MET A O 1
ATOM 959 N N . ARG A 1 127 ? 1.946 10.820 10.174 1.00 92.44 127 ARG A N 1
ATOM 960 C CA . ARG A 1 127 ? 0.634 11.394 10.449 1.00 92.44 127 ARG A CA 1
ATOM 961 C C . ARG A 1 127 ? -0.355 10.252 10.600 1.00 92.44 127 ARG A C 1
ATOM 963 O O . ARG A 1 127 ? -0.294 9.291 9.846 1.00 92.44 127 ARG A O 1
ATOM 970 N N . SER A 1 128 ? -1.269 10.362 11.544 1.00 91.75 128 SER A N 1
ATOM 971 C CA . SER A 1 128 ? -2.325 9.378 11.766 1.00 91.75 128 SER A CA 1
ATOM 972 C C . SER A 1 128 ? -3.676 9.974 11.427 1.00 91.75 128 SER A C 1
ATOM 974 O O . SER A 1 128 ? -3.838 11.195 11.468 1.00 91.75 128 SER A O 1
ATOM 976 N N . THR A 1 129 ? -4.632 9.112 11.089 1.00 90.12 129 THR A N 1
ATOM 977 C CA . THR A 1 129 ? -6.025 9.541 11.057 1.00 90.12 129 THR A CA 1
ATOM 978 C C . THR A 1 129 ? -6.612 9.565 12.470 1.00 90.12 129 THR A C 1
ATOM 980 O O . THR A 1 129 ? -6.206 8.790 13.331 1.00 90.12 129 THR A O 1
ATOM 983 N N . ASN A 1 130 ? -7.570 10.444 12.729 1.00 87.25 130 ASN A N 1
ATOM 984 C CA . ASN A 1 130 ? -8.394 10.469 13.937 1.00 87.25 130 ASN A CA 1
ATOM 985 C C . ASN A 1 130 ? -9.814 9.930 13.702 1.00 87.25 130 ASN A C 1
ATOM 987 O O . ASN A 1 130 ? -10.608 9.867 14.642 1.00 87.25 130 ASN A O 1
ATOM 991 N N . ALA A 1 131 ? -10.134 9.576 12.457 1.00 86.38 131 ALA A N 1
ATOM 992 C CA . ALA A 1 131 ? -11.466 9.201 12.036 1.00 86.38 131 ALA A CA 1
ATOM 993 C C . ALA A 1 131 ? -11.400 7.971 11.135 1.00 86.38 131 ALA A C 1
ATOM 995 O O . ALA A 1 131 ? -10.732 7.991 10.114 1.00 86.38 131 ALA A O 1
ATOM 996 N N . ILE A 1 132 ? -12.141 6.918 11.462 1.00 92.12 132 ILE A N 1
ATOM 997 C CA . ILE A 1 132 ? -12.378 5.797 10.548 1.00 92.12 132 ILE A CA 1
ATOM 998 C C . ILE A 1 132 ? -13.851 5.393 10.501 1.00 92.12 132 ILE A C 1
ATOM 1000 O O . ILE A 1 132 ? -14.560 5.389 11.505 1.00 92.12 132 ILE A O 1
ATOM 1004 N N . THR A 1 133 ? -14.316 5.029 9.315 1.00 93.81 133 THR A N 1
ATOM 1005 C CA . THR A 1 133 ? -15.616 4.410 9.067 1.00 93.81 133 THR A CA 1
ATOM 1006 C C . THR A 1 133 ? -15.389 3.220 8.148 1.00 93.81 133 THR A C 1
ATOM 1008 O O . THR A 1 133 ? -14.832 3.366 7.062 1.00 93.81 133 THR A O 1
ATOM 1011 N N . LEU A 1 134 ? -15.815 2.039 8.589 1.00 94.19 134 LEU A N 1
ATOM 1012 C CA . LEU A 1 134 ? -15.738 0.798 7.825 1.00 94.19 134 LEU A CA 1
ATOM 1013 C C . LEU A 1 134 ? -17.158 0.373 7.502 1.00 94.19 134 LEU A C 1
ATOM 1015 O O . LEU A 1 134 ? -17.956 0.134 8.404 1.00 94.19 134 LEU A O 1
ATOM 1019 N N . THR A 1 135 ? -17.474 0.267 6.223 1.00 93.06 135 THR A N 1
ATOM 1020 C CA . THR A 1 135 ? -18.787 -0.172 5.758 1.00 93.06 135 THR A CA 1
ATOM 1021 C C . THR A 1 135 ? -18.654 -1.496 5.029 1.00 93.06 135 THR A C 1
ATOM 1023 O O . THR A 1 135 ? -17.771 -1.680 4.195 1.00 93.06 135 THR A O 1
ATOM 1026 N N . SER A 1 136 ? -19.539 -2.426 5.361 1.00 89.62 136 SER A N 1
ATOM 1027 C CA . SER A 1 136 ? -19.772 -3.652 4.610 1.00 89.62 136 SER A CA 1
ATOM 1028 C C . SER A 1 136 ? -21.200 -4.101 4.866 1.00 89.62 136 SER A C 1
ATOM 1030 O O . SER A 1 136 ? -21.768 -3.834 5.927 1.00 89.62 136 SER A O 1
ATOM 1032 N N . THR A 1 137 ? -21.792 -4.754 3.875 1.00 83.00 137 THR A N 1
ATOM 1033 C CA . THR A 1 137 ? -23.120 -5.359 3.987 1.00 83.00 137 THR A CA 1
ATOM 1034 C C . THR A 1 137 ? -23.071 -6.762 4.590 1.00 83.00 137 THR A C 1
ATOM 1036 O O . THR A 1 137 ? -24.126 -7.336 4.841 1.00 83.00 137 THR A O 1
ATOM 1039 N N . ASP A 1 138 ? -21.875 -7.325 4.794 1.00 87.50 138 ASP A N 1
ATOM 1040 C CA . ASP A 1 138 ? -21.688 -8.707 5.230 1.00 87.50 138 ASP A CA 1
ATOM 1041 C C . ASP A 1 138 ? -21.405 -8.803 6.738 1.00 87.50 138 ASP A C 1
ATOM 1043 O O . ASP A 1 138 ? -20.539 -8.114 7.281 1.00 87.50 138 ASP A O 1
ATOM 1047 N N . SER A 1 139 ? -22.135 -9.682 7.429 1.00 86.19 139 SER A N 1
ATOM 1048 C CA . SER A 1 139 ? -21.971 -9.934 8.865 1.00 86.19 139 SER A CA 1
ATOM 1049 C C . SER A 1 139 ? -20.724 -10.751 9.209 1.00 86.19 139 SER A C 1
ATOM 1051 O O . SER A 1 139 ? -20.346 -10.806 10.375 1.00 86.19 139 SER A O 1
ATOM 1053 N N . ASN A 1 140 ? -20.094 -11.394 8.225 1.00 91.00 140 ASN A N 1
ATOM 1054 C CA . ASN A 1 140 ? -18.878 -12.186 8.404 1.00 91.00 140 ASN A CA 1
ATOM 1055 C C . ASN A 1 140 ? -17.609 -11.325 8.475 1.00 91.00 140 ASN A C 1
ATOM 1057 O O . ASN A 1 140 ? -16.523 -11.860 8.722 1.00 91.00 140 ASN A O 1
ATOM 1061 N N . LEU A 1 141 ? -17.736 -10.013 8.256 1.00 92.31 141 LEU A N 1
ATOM 1062 C CA . LEU A 1 141 ? -16.661 -9.049 8.424 1.00 92.31 141 LEU A CA 1
ATOM 1063 C C . LEU A 1 141 ? -16.304 -8.911 9.909 1.00 92.31 141 LEU A C 1
ATOM 1065 O O . LEU A 1 141 ? -17.087 -8.395 10.706 1.00 92.31 141 LEU A O 1
ATOM 1069 N N . ILE A 1 142 ? -15.097 -9.321 10.271 1.00 92.31 142 ILE A N 1
ATOM 1070 C CA . ILE A 1 142 ? -14.508 -9.111 11.593 1.00 92.31 142 ILE A CA 1
ATOM 1071 C C . ILE A 1 142 ? -13.397 -8.081 11.440 1.00 92.31 142 ILE A C 1
ATOM 1073 O O . ILE A 1 142 ? -12.651 -8.108 10.463 1.00 92.31 142 ILE A O 1
ATOM 1077 N N . TRP A 1 143 ? -13.256 -7.178 12.403 1.00 92.81 143 TRP A N 1
ATOM 1078 C CA . TRP A 1 143 ? -12.189 -6.189 12.388 1.00 92.81 143 TRP A CA 1
ATOM 1079 C C . TRP A 1 143 ? -11.488 -6.086 13.739 1.00 92.81 143 TRP A C 1
ATOM 1081 O O . TRP A 1 143 ? -12.083 -6.288 14.799 1.00 92.81 143 TRP A O 1
ATOM 1091 N N . ASN A 1 144 ? -10.206 -5.739 13.688 1.00 92.62 144 ASN A N 1
ATOM 1092 C CA . ASN A 1 144 ? -9.389 -5.385 14.839 1.00 92.62 144 ASN A CA 1
ATOM 1093 C C . ASN A 1 144 ? -8.632 -4.106 14.529 1.00 92.62 144 ASN A C 1
ATOM 1095 O O . ASN A 1 144 ? -8.137 -3.946 13.419 1.00 92.62 144 ASN A O 1
ATOM 1099 N N . ILE A 1 145 ? -8.486 -3.229 15.511 1.00 93.31 145 ILE A N 1
ATOM 1100 C CA . ILE A 1 145 ? -7.553 -2.112 15.428 1.00 93.31 145 ILE A CA 1
ATOM 1101 C C . ILE A 1 145 ? -6.537 -2.311 16.531 1.00 93.31 145 ILE A C 1
ATOM 1103 O O . ILE A 1 145 ? -6.895 -2.413 17.704 1.00 93.31 145 ILE A O 1
ATOM 1107 N N . VAL A 1 146 ? -5.277 -2.424 16.135 1.00 91.88 146 VAL A N 1
ATOM 1108 C CA . VAL A 1 146 ? -4.175 -2.785 17.024 1.00 91.88 146 VAL A CA 1
ATOM 1109 C C . VAL A 1 146 ? -3.195 -1.624 17.065 1.00 91.88 146 VAL A C 1
ATOM 1111 O O . VAL A 1 146 ? -2.736 -1.174 16.019 1.00 91.88 146 VAL A O 1
ATOM 1114 N N . GLY A 1 147 ? -2.913 -1.133 18.269 1.00 89.75 147 GLY A N 1
ATOM 1115 C CA . GLY A 1 147 ? -1.799 -0.232 18.562 1.00 89.75 147 GLY A CA 1
ATOM 1116 C C . GLY A 1 147 ? -0.664 -0.980 19.267 1.00 89.75 147 GLY A C 1
ATOM 1117 O O . GLY A 1 147 ? -0.716 -2.197 19.431 1.00 89.75 147 GLY A O 1
ATOM 1118 N N . GLU A 1 148 ? 0.348 -0.254 19.742 1.00 85.06 148 GLU A N 1
ATOM 1119 C CA . GLU A 1 148 ? 1.570 -0.843 20.323 1.00 85.06 148 GLU A CA 1
ATOM 1120 C C . GLU A 1 148 ? 1.295 -1.800 21.501 1.00 85.06 148 GLU A C 1
ATOM 1122 O O . GLU A 1 148 ? 1.892 -2.870 21.599 1.00 85.06 148 GLU A O 1
ATOM 1127 N N . LYS A 1 149 ? 0.396 -1.413 22.417 1.00 84.56 149 LYS A N 1
ATOM 1128 C CA . LYS A 1 149 ? 0.135 -2.140 23.679 1.00 84.56 149 LYS A CA 1
ATOM 1129 C C . LYS A 1 149 ? -1.334 -2.437 23.930 1.00 84.56 149 LYS A C 1
ATOM 1131 O O . LYS A 1 149 ? -1.699 -2.912 25.002 1.00 84.56 149 LYS A O 1
ATOM 1136 N N . SER A 1 150 ? -2.197 -2.128 22.974 1.00 89.31 150 SER A N 1
ATOM 1137 C CA . SER A 1 150 ? -3.629 -2.330 23.132 1.00 89.31 150 SER A CA 1
ATOM 1138 C C . SER A 1 150 ? -4.306 -2.582 21.799 1.00 89.31 150 SER A C 1
ATOM 1140 O O . SER A 1 150 ? -3.743 -2.317 20.738 1.00 89.31 150 SER A O 1
ATOM 1142 N N . GLY A 1 151 ? -5.520 -3.106 21.858 1.00 90.94 151 GLY A N 1
ATOM 1143 C CA . GLY A 1 151 ? -6.341 -3.318 20.687 1.00 90.94 151 GLY A CA 1
ATOM 1144 C C . GLY A 1 151 ? -7.819 -3.288 21.019 1.00 90.94 151 GLY A C 1
ATOM 1145 O O . GLY A 1 151 ? -8.242 -3.491 22.160 1.00 90.94 151 GLY A O 1
ATOM 1146 N N . ILE A 1 152 ? -8.600 -3.038 19.985 1.00 91.62 152 ILE A N 1
ATOM 1147 C CA . ILE A 1 152 ? -10.054 -3.093 19.998 1.00 91.62 152 ILE A CA 1
ATOM 1148 C C . ILE A 1 152 ? -10.518 -3.982 18.851 1.00 91.62 152 ILE A C 1
ATOM 1150 O O . ILE A 1 152 ? -9.859 -4.068 17.817 1.00 91.62 152 ILE A O 1
ATOM 1154 N N . SER A 1 153 ? -11.646 -4.653 19.032 1.00 91.12 153 SER A N 1
ATOM 1155 C CA . SER A 1 153 ? -12.158 -5.630 18.072 1.00 91.12 153 SER A CA 1
ATOM 1156 C C . SER A 1 153 ? -13.671 -5.549 17.975 1.00 91.12 153 SER A C 1
ATOM 1158 O O . SER A 1 153 ? -14.342 -5.285 18.976 1.00 91.12 153 SER A O 1
ATOM 1160 N N . GLY A 1 154 ? -14.214 -5.847 16.801 1.00 89.56 154 GLY A N 1
ATOM 1161 C CA . GLY A 1 154 ? -15.653 -5.908 16.587 1.00 89.56 154 GLY A CA 1
ATOM 1162 C C . GLY A 1 154 ? -16.036 -6.671 15.326 1.00 89.56 154 GLY A C 1
ATOM 1163 O O . GLY A 1 154 ? -15.192 -7.216 14.615 1.00 89.56 154 GLY A O 1
ATOM 1164 N N . ILE A 1 155 ? -17.342 -6.728 15.083 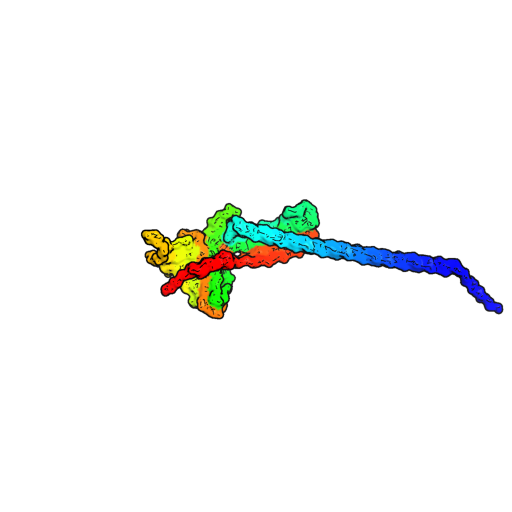1.00 89.00 155 ILE A N 1
ATOM 1165 C CA . ILE A 1 155 ? -17.959 -7.426 13.952 1.00 89.00 155 ILE A CA 1
ATOM 1166 C C . ILE A 1 155 ? -18.811 -6.416 13.179 1.00 89.00 155 ILE A C 1
ATOM 1168 O O . ILE A 1 155 ? -19.423 -5.525 13.773 1.00 89.00 155 ILE A O 1
ATOM 1172 N N . GLY A 1 156 ? -18.853 -6.555 11.858 1.00 87.44 156 GLY A N 1
ATOM 1173 C CA . GLY A 1 156 ? -19.623 -5.703 10.963 1.00 87.44 156 GLY A CA 1
ATOM 1174 C C . GLY A 1 156 ? -18.992 -4.325 10.764 1.00 87.44 156 GLY A C 1
ATOM 1175 O O . GLY A 1 156 ? -17.774 -4.173 10.720 1.00 87.44 156 GLY A O 1
ATOM 1176 N N . ALA A 1 157 ? -19.836 -3.310 10.603 1.00 89.94 157 ALA A N 1
ATOM 1177 C CA . ALA A 1 157 ? -19.406 -1.956 10.277 1.00 89.94 157 ALA A CA 1
ATOM 1178 C C . ALA A 1 157 ? -18.819 -1.193 11.483 1.00 89.94 157 ALA A C 1
ATOM 1180 O O . ALA A 1 157 ? -19.262 -1.342 12.624 1.00 89.94 157 ALA A O 1
ATOM 1181 N N . ILE A 1 158 ? -17.869 -0.297 11.207 1.00 90.38 158 ILE A N 1
ATOM 1182 C CA . ILE A 1 158 ? -17.391 0.728 12.142 1.00 90.38 158 ILE A CA 1
ATOM 1183 C C . ILE A 1 158 ? -18.079 2.042 11.785 1.00 90.38 158 ILE A C 1
ATOM 1185 O O . ILE A 1 158 ? -17.998 2.501 10.648 1.00 90.38 158 ILE A O 1
ATOM 1189 N N . THR A 1 159 ? -18.707 2.671 12.773 1.00 85.25 159 THR A N 1
ATOM 1190 C CA . THR A 1 159 ? -19.288 4.014 12.682 1.00 85.25 159 THR A CA 1
ATOM 1191 C C . THR A 1 159 ? -18.608 4.939 13.689 1.00 85.25 159 THR A C 1
ATOM 1193 O O . THR A 1 159 ? -18.004 4.470 14.654 1.00 85.25 159 THR A O 1
ATOM 1196 N N . ASN A 1 160 ? -18.762 6.256 13.528 1.00 72.81 160 ASN A N 1
ATOM 1197 C CA . ASN A 1 160 ? -18.180 7.243 14.449 1.00 72.81 160 ASN A CA 1
ATOM 1198 C C . ASN A 1 160 ? -18.610 7.063 15.917 1.00 72.81 160 ASN A C 1
ATOM 1200 O O . ASN A 1 160 ? -17.889 7.481 16.815 1.00 72.81 160 ASN A O 1
ATOM 1204 N N . SER A 1 161 ? -19.766 6.443 16.168 1.00 81.31 161 SER A N 1
ATOM 1205 C CA . SER A 1 161 ? -20.285 6.159 17.512 1.00 81.31 161 SER A CA 1
ATOM 1206 C C . SER A 1 161 ? -19.957 4.751 18.021 1.00 81.31 161 SER A C 1
ATOM 1208 O O . SER A 1 161 ? -20.385 4.383 19.116 1.00 81.31 161 SER A O 1
ATOM 1210 N N . THR A 1 162 ? -19.247 3.932 17.240 1.00 87.50 162 THR A N 1
ATOM 1211 C CA . THR A 1 162 ? -18.932 2.555 17.629 1.00 87.50 162 THR A CA 1
ATOM 1212 C C . THR A 1 162 ? -18.044 2.560 18.869 1.00 87.50 162 THR A C 1
ATOM 1214 O O . THR A 1 162 ? -16.981 3.178 18.899 1.00 87.50 162 THR A O 1
ATOM 1217 N N . THR A 1 163 ? -18.496 1.850 19.898 1.00 89.81 163 THR A N 1
ATOM 1218 C CA . THR A 1 163 ? -17.781 1.657 21.159 1.00 89.81 163 THR A CA 1
ATOM 1219 C C . THR A 1 163 ? -17.639 0.164 21.397 1.00 89.81 163 THR A C 1
ATOM 1221 O O . THR A 1 163 ? -18.618 -0.573 21.284 1.00 89.81 163 THR A O 1
ATOM 1224 N N . VAL A 1 164 ? -16.428 -0.286 21.709 1.00 90.56 164 VAL A N 1
ATOM 1225 C CA . VAL A 1 164 ? -16.110 -1.706 21.910 1.00 90.56 164 VAL A CA 1
ATOM 1226 C C . VAL A 1 164 ? -15.181 -1.887 23.105 1.00 90.56 164 VAL A C 1
ATOM 1228 O O . VAL A 1 164 ? -14.610 -0.925 23.619 1.00 90.56 164 VAL A O 1
ATOM 1231 N N . GLY A 1 165 ? -15.040 -3.126 23.574 1.00 87.88 165 GLY A N 1
ATOM 1232 C CA . GLY A 1 165 ? -14.101 -3.448 24.644 1.00 87.88 165 GLY A CA 1
ATOM 1233 C C . GLY A 1 165 ? -12.652 -3.248 24.197 1.00 87.88 165 GLY A C 1
ATOM 1234 O O . GLY A 1 165 ? -12.230 -3.814 23.189 1.00 87.88 165 GLY A O 1
ATOM 1235 N N . LYS A 1 166 ? -11.889 -2.474 24.972 1.00 89.06 166 LYS A N 1
ATOM 1236 C CA . LYS A 1 166 ? -10.438 -2.338 24.842 1.00 89.06 166 LYS A CA 1
ATOM 1237 C C . LYS A 1 166 ? -9.748 -3.487 25.570 1.00 89.06 166 LYS A C 1
ATOM 1239 O O . LYS A 1 166 ? -10.036 -3.754 26.740 1.00 89.06 166 LYS A O 1
ATOM 1244 N N . LYS A 1 167 ? -8.816 -4.135 24.879 1.00 87.69 167 LYS A N 1
ATOM 1245 C CA . LYS A 1 167 ? -7.846 -5.072 25.449 1.00 87.69 167 LYS A CA 1
ATOM 1246 C C . LYS A 1 167 ? -6.499 -4.375 25.534 1.00 87.69 167 LYS A C 1
ATOM 1248 O O . LYS A 1 167 ? -6.074 -3.733 24.577 1.00 87.69 167 LYS A O 1
ATOM 1253 N N . GLU A 1 168 ? -5.825 -4.497 26.663 1.00 86.31 168 GLU A N 1
ATOM 1254 C CA . GLU A 1 168 ? -4.543 -3.847 26.909 1.00 86.31 168 GLU A CA 1
ATOM 1255 C C . GLU A 1 168 ? -3.556 -4.828 27.525 1.00 86.31 168 GLU A C 1
ATOM 1257 O O . GLU A 1 168 ? -3.917 -5.686 28.329 1.00 86.31 168 GLU A O 1
ATOM 1262 N N . ILE A 1 169 ? -2.300 -4.714 27.112 1.00 80.88 169 ILE A N 1
ATOM 1263 C CA . ILE A 1 169 ? -1.210 -5.494 27.669 1.00 80.88 169 ILE A CA 1
ATOM 1264 C C . ILE A 1 169 ? -0.800 -4.840 28.982 1.00 80.88 169 ILE A C 1
ATOM 1266 O O . ILE A 1 169 ? -0.300 -3.715 29.010 1.00 80.88 169 ILE A O 1
ATOM 1270 N N . THR A 1 170 ? -0.965 -5.574 30.074 1.00 77.56 170 THR A N 1
ATOM 1271 C CA . THR A 1 170 ? -0.537 -5.147 31.405 1.00 77.56 170 THR A CA 1
ATOM 1272 C C . THR A 1 170 ? 0.490 -6.120 31.955 1.00 77.56 170 THR A C 1
ATOM 1274 O O . THR A 1 170 ? 0.272 -7.330 31.964 1.00 77.56 170 THR A O 1
ATOM 1277 N N . THR A 1 171 ? 1.608 -5.591 32.449 1.00 75.19 171 THR A N 1
ATOM 1278 C CA . THR A 1 171 ? 2.605 -6.396 33.160 1.00 75.19 171 THR A CA 1
ATOM 1279 C C . THR A 1 171 ? 2.316 -6.328 34.651 1.00 75.19 171 THR A C 1
ATOM 1281 O O . THR A 1 171 ? 2.544 -5.297 35.284 1.00 75.19 171 THR A O 1
ATOM 1284 N N . VAL A 1 172 ? 1.835 -7.430 35.223 1.00 68.31 172 VAL A N 1
ATOM 1285 C CA . VAL A 1 172 ? 1.608 -7.556 36.667 1.00 68.31 172 VAL A CA 1
ATOM 1286 C C . VAL A 1 172 ? 2.602 -8.574 37.215 1.00 68.31 172 VAL A C 1
ATOM 1288 O O . VAL A 1 172 ? 2.597 -9.741 36.831 1.00 68.31 172 VAL A O 1
ATOM 1291 N N . SER A 1 173 ? 3.489 -8.125 38.106 1.00 70.06 173 SER A N 1
ATOM 1292 C CA . SER A 1 173 ? 4.462 -8.984 38.804 1.00 70.06 173 SER A CA 1
ATOM 1293 C C . SER A 1 173 ? 5.384 -9.807 37.884 1.00 70.06 173 SER A C 1
ATOM 1295 O O . SER A 1 173 ? 5.752 -10.929 38.218 1.00 70.06 173 SER A O 1
ATOM 1297 N N . GLY A 1 174 ? 5.765 -9.256 36.727 1.00 73.81 174 GLY A N 1
ATOM 1298 C CA . GLY A 1 174 ? 6.666 -9.912 35.768 1.00 73.81 174 GLY A CA 1
ATOM 1299 C C . GLY A 1 174 ? 5.980 -10.831 34.752 1.00 73.81 174 GLY A C 1
ATOM 1300 O O . GLY A 1 174 ? 6.647 -11.278 33.825 1.00 73.81 174 GLY A O 1
ATOM 1301 N N . ASN A 1 175 ? 4.665 -11.051 34.870 1.00 72.69 175 ASN A N 1
ATOM 1302 C CA . ASN A 1 175 ? 3.863 -11.715 33.844 1.00 72.69 175 ASN A CA 1
ATOM 1303 C C . ASN A 1 175 ? 3.151 -10.676 32.976 1.00 72.69 175 ASN A C 1
ATOM 1305 O O . ASN A 1 175 ? 2.528 -9.743 33.486 1.00 72.69 175 ASN A O 1
ATOM 1309 N N . THR A 1 176 ? 3.255 -10.849 31.662 1.00 74.06 176 THR A N 1
ATOM 1310 C CA . THR A 1 176 ? 2.549 -10.048 30.663 1.00 74.06 176 THR A CA 1
ATOM 1311 C C . THR A 1 176 ? 1.226 -10.733 30.348 1.00 74.06 176 THR A C 1
ATOM 1313 O O . THR A 1 176 ? 1.233 -11.854 29.844 1.00 74.06 176 THR A O 1
ATOM 1316 N N . ASP A 1 177 ? 0.109 -10.080 30.664 1.00 72.94 177 ASP A N 1
ATOM 1317 C CA . ASP A 1 177 ? -1.233 -10.610 30.407 1.00 72.94 177 ASP A CA 1
ATOM 1318 C C . ASP A 1 177 ? -2.119 -9.557 29.725 1.00 72.94 177 ASP A C 1
ATOM 1320 O O . ASP A 1 177 ? -1.880 -8.348 29.842 1.00 72.94 177 ASP A O 1
ATOM 1324 N N . PHE A 1 178 ? -3.141 -10.020 29.008 1.00 72.19 178 PHE A N 1
ATOM 1325 C CA . PHE A 1 178 ? -4.149 -9.167 28.392 1.00 72.19 178 PHE A CA 1
ATOM 1326 C C . PHE A 1 178 ? -5.271 -8.901 29.385 1.00 72.19 178 PHE A C 1
ATOM 1328 O O . PHE A 1 178 ? -6.005 -9.807 29.779 1.00 72.19 178 PHE A O 1
ATOM 1335 N N . THR A 1 179 ? -5.455 -7.638 29.748 1.00 76.06 179 THR A N 1
ATOM 1336 C CA . THR A 1 179 ? -6.579 -7.219 30.579 1.00 76.06 179 THR A CA 1
ATOM 1337 C C . THR A 1 179 ? -7.609 -6.472 29.749 1.00 76.06 179 THR A C 1
ATOM 1339 O O . THR A 1 179 ? -7.295 -5.654 28.882 1.00 76.06 179 THR A O 1
ATOM 1342 N N . PHE A 1 180 ? -8.877 -6.774 30.011 1.00 76.62 180 PHE A N 1
ATOM 1343 C CA . PHE A 1 180 ? -9.978 -5.943 29.548 1.00 76.62 180 PHE A CA 1
ATOM 1344 C C . PHE A 1 180 ? -10.109 -4.766 30.502 1.00 76.62 180 PHE A C 1
ATOM 1346 O O . PHE A 1 180 ? -10.474 -4.947 31.664 1.00 76.62 180 PHE A O 1
ATOM 1353 N N . THR A 1 181 ? -9.793 -3.569 30.023 1.00 69.31 181 THR A N 1
ATOM 1354 C CA . THR A 1 181 ? -9.754 -2.376 30.871 1.00 69.31 181 THR A CA 1
ATOM 1355 C C . THR A 1 181 ? -11.096 -1.651 30.897 1.00 69.31 181 THR A C 1
ATOM 1357 O O . THR A 1 181 ? -11.593 -1.345 31.977 1.00 69.31 181 THR A O 1
ATOM 1360 N N . GLN A 1 182 ? -11.712 -1.389 29.737 1.00 76.31 182 GLN A N 1
ATOM 1361 C CA . GLN A 1 182 ? -12.981 -0.649 29.628 1.00 76.31 182 GLN A CA 1
ATOM 1362 C C . GLN A 1 182 ? -13.526 -0.634 28.191 1.00 76.31 182 GLN A C 1
ATOM 1364 O O . GLN A 1 182 ? -12.845 -1.028 27.247 1.00 76.31 182 GLN A O 1
ATOM 1369 N N . SER A 1 183 ? -14.754 -0.137 28.018 1.00 86.50 183 SER A N 1
ATOM 1370 C CA . SER A 1 183 ? -15.265 0.267 26.703 1.00 86.50 183 SER A CA 1
ATOM 1371 C C . SER A 1 183 ? -14.562 1.541 26.220 1.00 86.50 183 SER A C 1
ATOM 1373 O O . SER A 1 183 ? -14.379 2.476 27.001 1.00 86.50 183 SER A O 1
ATOM 1375 N N . GLN A 1 184 ? -14.180 1.584 24.945 1.00 89.25 184 GLN A N 1
ATOM 1376 C CA . GLN A 1 184 ? -13.551 2.738 24.301 1.00 89.25 184 GLN A CA 1
ATOM 1377 C C . GLN A 1 184 ? -14.203 3.003 22.939 1.00 89.25 184 GLN A C 1
ATOM 1379 O O . GLN A 1 184 ? -14.527 2.067 22.202 1.00 89.25 184 GLN A O 1
ATOM 1384 N N . GLY A 1 185 ? -14.417 4.282 22.619 1.00 91.56 185 GLY A N 1
ATOM 1385 C CA . GLY A 1 185 ? -14.856 4.702 21.293 1.00 91.56 185 GLY A CA 1
ATOM 1386 C C . GLY A 1 185 ? -13.765 4.427 20.262 1.00 91.56 185 GLY A C 1
ATOM 1387 O O . GLY A 1 185 ? -12.588 4.677 20.524 1.00 91.56 185 GLY A O 1
ATOM 1388 N N . VAL A 1 186 ? -14.137 3.917 19.087 1.00 91.94 186 VAL A N 1
ATOM 1389 C CA . VAL A 1 186 ? -13.163 3.584 18.035 1.00 91.94 186 VAL A CA 1
ATOM 1390 C C . VAL A 1 186 ? -12.334 4.812 17.639 1.00 91.94 186 VAL A C 1
ATOM 1392 O O . VAL A 1 186 ? -11.114 4.708 17.555 1.00 91.94 186 VAL A O 1
ATOM 1395 N N . GLN A 1 187 ? -12.960 5.985 17.493 1.00 89.81 187 GLN A N 1
ATOM 1396 C CA . GLN A 1 187 ? -12.234 7.217 17.153 1.00 89.81 187 GLN A CA 1
ATOM 1397 C C . GLN A 1 187 ? -11.249 7.641 18.241 1.00 89.81 187 GLN A C 1
ATOM 1399 O O . GLN A 1 187 ? -10.100 7.960 17.945 1.00 89.81 187 GLN A O 1
ATOM 1404 N N . ASP A 1 188 ? -11.655 7.559 19.509 1.00 91.25 188 ASP A N 1
ATOM 1405 C CA . ASP A 1 188 ? -10.766 7.866 20.63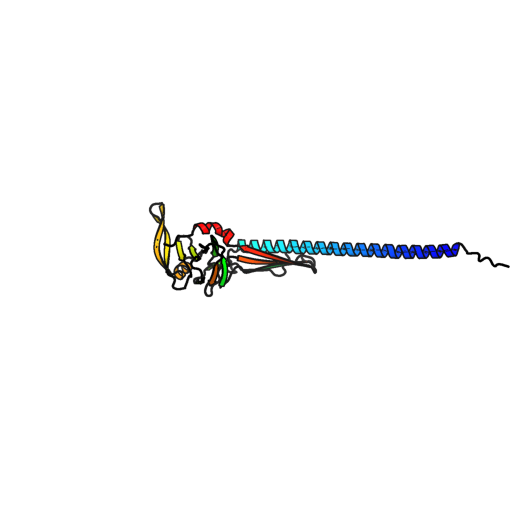1 1.00 91.25 188 ASP A CA 1
ATOM 1406 C C . ASP A 1 188 ? -9.572 6.902 20.674 1.00 91.25 188 ASP A C 1
ATOM 1408 O O . ASP A 1 188 ? -8.458 7.293 21.027 1.00 91.25 188 ASP A O 1
ATOM 1412 N N . PHE A 1 189 ? -9.784 5.631 20.314 1.00 91.81 189 PHE A N 1
ATOM 1413 C CA . PHE A 1 189 ? -8.709 4.648 20.227 1.00 91.81 189 PHE A CA 1
ATOM 1414 C C . PHE A 1 189 ? -7.697 5.016 19.144 1.00 91.81 189 PHE A C 1
ATOM 1416 O O . PHE A 1 189 ? -6.504 5.075 19.439 1.00 91.81 189 PHE A O 1
ATOM 1423 N N . VAL A 1 190 ? -8.149 5.293 17.919 1.00 91.75 190 VAL A N 1
ATOM 1424 C CA . VAL A 1 190 ? -7.250 5.638 16.806 1.00 91.75 190 VAL A CA 1
ATOM 1425 C C . VAL A 1 190 ? -6.519 6.956 17.093 1.00 91.75 190 VAL A C 1
ATOM 1427 O O . VAL A 1 190 ? -5.303 7.029 16.939 1.00 91.75 190 VAL A O 1
ATOM 1430 N N . ALA A 1 191 ? -7.213 7.964 17.629 1.00 89.12 191 ALA A N 1
ATOM 1431 C CA . ALA A 1 191 ? -6.606 9.248 17.982 1.00 89.12 191 ALA A CA 1
ATOM 1432 C C . ALA A 1 191 ? -5.521 9.133 19.073 1.00 89.12 191 ALA A C 1
ATOM 1434 O O . ALA A 1 191 ? -4.557 9.897 19.070 1.00 89.12 191 ALA A O 1
ATOM 1435 N N . THR A 1 192 ? -5.659 8.182 20.004 1.00 90.56 192 THR A N 1
ATOM 1436 C CA . THR A 1 192 ? -4.666 7.934 21.068 1.00 90.56 192 THR A CA 1
ATOM 1437 C C . THR A 1 192 ? -3.565 6.952 20.663 1.00 90.56 192 THR A C 1
ATOM 1439 O O . THR A 1 192 ? -2.523 6.917 21.316 1.00 90.56 192 THR A O 1
ATOM 1442 N N . ASN A 1 193 ? -3.759 6.192 19.580 1.00 91.00 193 ASN A N 1
ATOM 1443 C CA . ASN A 1 193 ? -2.805 5.221 19.041 1.00 91.00 193 ASN A CA 1
ATOM 1444 C C . ASN A 1 193 ? -2.440 5.606 17.595 1.00 91.00 193 ASN A C 1
ATOM 1446 O O . ASN A 1 193 ? -2.973 5.019 16.649 1.00 91.00 193 ASN A O 1
ATOM 1450 N N . PRO A 1 194 ? -1.527 6.579 17.406 1.00 89.25 194 PRO A N 1
ATOM 1451 C CA . PRO A 1 194 ? -1.192 7.096 16.080 1.00 89.25 194 PRO A CA 1
ATOM 1452 C C . PRO A 1 194 ? -0.565 6.034 15.163 1.00 89.25 194 PRO A C 1
ATOM 1454 O O . PRO A 1 194 ? -0.758 6.081 13.956 1.00 89.25 194 PRO A O 1
ATOM 1457 N N . GLU A 1 195 ? 0.122 5.040 15.723 1.00 91.06 195 GLU A N 1
ATOM 1458 C CA . GLU A 1 195 ? 0.616 3.863 14.997 1.00 91.06 195 GLU A CA 1
ATOM 1459 C C . GLU A 1 195 ? -0.362 2.698 15.147 1.00 91.06 195 GLU A C 1
ATOM 1461 O O . GLU A 1 195 ? -0.079 1.702 15.815 1.00 91.06 195 GLU A O 1
ATOM 1466 N N . SER A 1 196 ? -1.557 2.850 14.579 1.00 92.81 196 SER A N 1
ATOM 1467 C CA . SER A 1 196 ? -2.577 1.804 14.603 1.00 92.81 196 SER A CA 1
ATOM 1468 C C . SER A 1 196 ? -2.777 1.147 13.242 1.00 92.81 196 SER A C 1
ATOM 1470 O O . SER A 1 196 ? -2.657 1.766 12.183 1.00 92.81 196 SER A O 1
ATOM 1472 N N . TYR A 1 197 ? -3.099 -0.143 13.283 1.00 93.75 197 TYR A N 1
ATOM 1473 C CA . TYR A 1 197 ? -3.361 -0.970 12.111 1.00 93.75 197 TYR A CA 1
ATOM 1474 C C . TYR A 1 197 ? -4.774 -1.524 12.199 1.00 93.75 197 TYR A C 1
ATOM 1476 O O . TYR A 1 197 ? -5.128 -2.148 13.200 1.00 93.75 197 TYR A O 1
ATOM 1484 N N . LEU A 1 198 ? -5.566 -1.325 11.149 1.00 93.88 198 LEU A N 1
ATOM 1485 C CA . LEU A 1 198 ? -6.854 -1.979 10.974 1.00 93.88 198 LEU A CA 1
ATOM 1486 C C . LEU A 1 198 ? -6.633 -3.321 10.276 1.00 93.88 198 LEU A C 1
ATOM 1488 O O . LEU A 1 198 ? -6.199 -3.374 9.131 1.00 93.88 198 LEU A O 1
ATOM 1492 N N . ILE A 1 199 ? -6.955 -4.405 10.965 1.00 93.56 199 ILE A N 1
ATOM 1493 C CA . ILE A 1 199 ? -6.961 -5.762 10.430 1.00 93.56 199 ILE A CA 1
ATOM 1494 C C . ILE A 1 199 ? -8.410 -6.120 10.152 1.00 93.56 199 ILE A C 1
ATOM 1496 O O . ILE A 1 199 ? -9.234 -6.136 11.066 1.00 93.56 199 ILE A O 1
ATOM 1500 N N . ILE A 1 200 ? -8.710 -6.435 8.905 1.00 93.06 200 ILE A N 1
ATOM 1501 C CA . ILE A 1 200 ? -10.030 -6.839 8.448 1.00 93.06 200 ILE A CA 1
ATOM 1502 C C . ILE A 1 200 ? -9.952 -8.317 8.091 1.00 93.06 200 ILE A C 1
ATOM 1504 O O . ILE A 1 200 ? -9.027 -8.731 7.402 1.00 93.06 200 ILE A O 1
ATOM 1508 N N . TYR A 1 201 ? -10.894 -9.122 8.563 1.00 92.56 201 TYR A N 1
ATOM 1509 C CA . TYR A 1 201 ? -10.934 -10.559 8.332 1.00 92.56 201 TYR A CA 1
ATOM 1510 C C . TYR A 1 201 ? -12.318 -10.991 7.862 1.00 92.56 201 TYR A C 1
ATOM 1512 O O . TYR A 1 201 ? -13.334 -10.610 8.443 1.00 92.56 201 TYR A O 1
ATOM 1520 N N . ASN A 1 202 ? -12.347 -11.818 6.823 1.00 93.56 202 ASN A N 1
ATOM 1521 C CA . ASN A 1 202 ? -13.557 -12.452 6.341 1.00 93.56 202 ASN A CA 1
ATOM 1522 C C . ASN A 1 202 ? -13.695 -13.840 6.972 1.00 93.56 202 ASN A C 1
ATOM 1524 O O . ASN A 1 202 ? -12.985 -14.772 6.601 1.00 93.56 202 ASN A O 1
ATOM 1528 N N . SER A 1 203 ? -14.622 -13.987 7.917 1.00 92.62 203 SER A N 1
ATOM 1529 C CA . SER A 1 203 ? -14.901 -15.283 8.556 1.00 92.62 203 SER A CA 1
ATOM 1530 C C . SER A 1 203 ? -15.782 -16.220 7.718 1.00 92.62 203 SER A C 1
ATOM 1532 O O . SER A 1 203 ? -15.965 -17.383 8.083 1.00 92.62 203 SER A O 1
ATOM 1534 N N . GLY A 1 204 ? -16.316 -15.729 6.599 1.00 93.19 204 GLY A N 1
ATOM 1535 C CA . GLY A 1 204 ? -17.120 -16.486 5.651 1.00 93.19 204 GLY A CA 1
ATOM 1536 C C . GLY A 1 204 ? -16.273 -17.202 4.600 1.00 93.19 204 GLY A C 1
ATOM 1537 O O . GLY A 1 204 ? -15.055 -17.052 4.524 1.00 93.19 204 GLY A O 1
ATOM 1538 N N . ASN A 1 205 ? -16.943 -17.983 3.755 1.00 94.94 205 ASN A N 1
ATOM 1539 C CA . ASN A 1 205 ? -16.338 -18.714 2.636 1.00 94.94 205 ASN A CA 1
ATOM 1540 C C . ASN A 1 205 ? -16.559 -18.039 1.268 1.00 94.94 205 ASN A C 1
ATOM 1542 O O . ASN A 1 205 ? -16.129 -18.575 0.249 1.00 94.94 205 ASN A O 1
ATOM 1546 N N . THR A 1 206 ? -17.234 -16.892 1.238 1.00 94.94 206 THR A N 1
ATOM 1547 C CA . THR A 1 206 ? -17.503 -16.089 0.039 1.00 94.94 206 THR A CA 1
ATOM 1548 C C . THR A 1 206 ? -16.759 -14.770 0.113 1.00 94.94 206 THR A C 1
ATOM 1550 O O . THR A 1 206 ? -16.560 -14.253 1.206 1.00 94.94 206 THR A O 1
ATOM 1553 N N . GLU A 1 207 ? -16.378 -14.209 -1.034 1.00 95.19 207 GLU A N 1
ATOM 1554 C CA . GLU A 1 207 ? -15.786 -12.871 -1.103 1.00 95.19 207 GLU A CA 1
ATOM 1555 C C . GLU A 1 207 ? -16.727 -11.819 -0.490 1.00 95.19 207 GLU A C 1
ATOM 1557 O O . GLU A 1 207 ? -17.934 -11.830 -0.745 1.00 95.19 207 GLU A O 1
ATOM 1562 N N . ILE A 1 208 ? -16.168 -10.904 0.306 1.00 94.56 208 ILE A N 1
ATOM 1563 C CA . ILE A 1 208 ? -16.885 -9.751 0.859 1.00 94.56 208 ILE A CA 1
ATOM 1564 C C . ILE A 1 208 ? -16.295 -8.454 0.320 1.00 94.56 208 ILE A C 1
ATOM 1566 O O . ILE A 1 208 ? -15.081 -8.317 0.183 1.00 94.56 208 ILE A O 1
ATOM 1570 N N . SER A 1 209 ? -17.159 -7.480 0.049 1.00 94.56 209 SER A N 1
ATOM 1571 C CA . SER A 1 209 ? -16.750 -6.112 -0.277 1.00 94.56 209 SER A CA 1
ATOM 1572 C C . SER A 1 209 ? -16.792 -5.231 0.966 1.00 94.56 209 SER A C 1
ATOM 1574 O O . SER A 1 209 ? -17.681 -5.368 1.816 1.00 94.56 209 SER A O 1
ATOM 1576 N N . TYR A 1 210 ? -15.852 -4.297 1.054 1.00 94.19 210 TYR A N 1
ATOM 1577 C CA . TYR A 1 210 ? -15.828 -3.297 2.108 1.00 94.19 210 TYR A CA 1
ATOM 1578 C C . TYR A 1 210 ? -15.355 -1.943 1.575 1.00 94.19 210 TYR A C 1
ATOM 1580 O O . TYR A 1 210 ? -14.574 -1.863 0.625 1.00 94.19 210 TYR A O 1
ATOM 1588 N N . THR A 1 211 ? -15.806 -0.876 2.228 1.00 95.06 211 THR A N 1
ATOM 1589 C CA . THR A 1 211 ? -15.304 0.479 2.002 1.00 95.06 211 THR A CA 1
ATOM 1590 C C . THR A 1 211 ? -14.836 1.060 3.324 1.00 95.06 211 THR A C 1
ATOM 1592 O O . THR A 1 211 ? -15.593 1.125 4.295 1.00 95.06 211 THR A O 1
ATOM 1595 N N . LEU A 1 212 ? -13.583 1.494 3.338 1.00 94.44 212 LEU A N 1
ATOM 1596 C CA . LEU A 1 212 ? -12.949 2.226 4.417 1.00 94.44 212 LEU A CA 1
ATOM 1597 C C . LEU A 1 212 ? -12.898 3.710 4.051 1.00 94.44 212 LEU A C 1
ATOM 1599 O O . LEU A 1 212 ? -12.579 4.078 2.917 1.00 94.44 212 LEU A O 1
ATOM 1603 N N . ASN A 1 213 ? -13.220 4.566 5.008 1.00 94.19 213 ASN A N 1
ATOM 1604 C CA . ASN A 1 213 ? -13.160 6.012 4.865 1.00 94.19 213 ASN A CA 1
ATOM 1605 C C . ASN A 1 213 ? -12.528 6.610 6.124 1.00 94.19 213 ASN A C 1
ATOM 1607 O O . ASN A 1 213 ? -12.929 6.249 7.231 1.00 94.19 213 ASN A O 1
ATOM 1611 N N . SER A 1 214 ? -11.557 7.501 5.953 1.00 91.12 214 SER A N 1
ATOM 1612 C CA . SER A 1 214 ? -10.818 8.146 7.041 1.00 91.12 214 SER A CA 1
ATOM 1613 C C . SER A 1 214 ? -11.217 9.611 7.277 1.00 91.12 214 SER A C 1
ATOM 1615 O O . SER A 1 214 ? -10.433 10.450 7.726 1.00 91.12 214 SER A O 1
ATOM 1617 N N . GLY A 1 215 ? -12.467 9.945 6.944 1.00 84.69 215 GLY A N 1
ATOM 1618 C CA . GLY A 1 215 ? -13.022 11.289 7.046 1.00 84.69 215 GLY A CA 1
ATOM 1619 C C . GLY A 1 215 ? -12.392 12.228 6.021 1.00 84.69 215 GLY A C 1
ATOM 1620 O O . GLY A 1 215 ? -12.808 12.245 4.869 1.00 84.69 215 GLY A O 1
ATOM 1621 N N . ASN A 1 216 ? -11.403 13.006 6.467 1.00 86.88 216 ASN A N 1
ATOM 1622 C CA . ASN A 1 216 ? -10.660 13.987 5.661 1.00 86.88 216 ASN A CA 1
ATOM 1623 C C . ASN A 1 216 ? -9.135 13.819 5.790 1.00 86.88 216 ASN A C 1
ATOM 1625 O O . ASN A 1 216 ? -8.371 14.675 5.347 1.00 86.88 216 ASN A O 1
ATOM 1629 N N . GLU A 1 217 ? -8.681 12.778 6.484 1.00 90.81 217 GLU A N 1
ATOM 1630 C CA . GLU A 1 217 ? -7.261 12.492 6.659 1.00 90.81 217 GLU A CA 1
ATOM 1631 C C . GLU A 1 217 ? -6.897 11.279 5.817 1.00 90.81 217 GLU A C 1
ATOM 1633 O O . GLU A 1 217 ? -7.729 10.409 5.578 1.00 90.81 217 GLU A O 1
ATOM 1638 N N . ALA A 1 218 ? -5.659 11.214 5.337 1.00 92.19 218 ALA A N 1
ATOM 1639 C CA . ALA A 1 218 ? -5.224 10.079 4.541 1.00 92.19 218 ALA A CA 1
ATOM 1640 C C . ALA A 1 218 ? -4.888 8.869 5.429 1.00 92.19 218 ALA A C 1
ATOM 1642 O O . ALA A 1 218 ? -4.448 9.009 6.569 1.00 92.19 218 ALA A O 1
ATOM 1643 N N . ILE A 1 219 ? -5.042 7.680 4.864 1.00 92.81 219 ILE A N 1
ATOM 1644 C CA . ILE A 1 219 ? -4.549 6.402 5.383 1.00 92.81 219 ILE A CA 1
ATOM 1645 C C . ILE A 1 219 ? -3.677 5.736 4.325 1.00 92.81 219 ILE A C 1
ATOM 1647 O O . ILE A 1 219 ? -3.772 6.065 3.140 1.00 92.81 219 ILE A O 1
ATOM 1651 N N . THR A 1 220 ? -2.839 4.785 4.728 1.00 92.75 220 THR A N 1
ATOM 1652 C CA . THR A 1 220 ? -2.055 4.009 3.764 1.00 92.75 220 THR A CA 1
ATOM 1653 C C . THR A 1 220 ? -2.965 3.039 3.016 1.00 92.75 220 THR A C 1
ATOM 1655 O O . THR A 1 220 ? -3.737 2.303 3.625 1.00 92.75 220 THR A O 1
ATOM 1658 N N . LYS A 1 221 ? -2.864 2.998 1.685 1.00 90.06 221 LYS A N 1
ATOM 1659 C CA . LYS A 1 221 ? -3.562 2.007 0.861 1.00 90.06 221 LYS A CA 1
ATOM 1660 C C . LYS A 1 221 ? -3.025 0.609 1.204 1.00 90.06 221 LYS A C 1
ATOM 1662 O O . LYS A 1 221 ? -1.805 0.432 1.189 1.00 90.06 221 LYS A O 1
ATOM 1667 N N . PRO A 1 222 ? -3.876 -0.402 1.439 1.00 85.19 222 PRO A N 1
ATOM 1668 C CA . PRO A 1 222 ? -3.393 -1.776 1.595 1.00 85.19 222 PRO A CA 1
ATOM 1669 C C . PRO A 1 222 ? -2.692 -2.272 0.323 1.00 85.19 222 PRO A C 1
ATOM 1671 O O . PRO A 1 222 ? -1.696 -2.979 0.409 1.00 85.19 222 PRO A O 1
ATOM 1674 N N . ARG A 1 223 ? -3.128 -1.815 -0.859 1.00 87.56 223 ARG A N 1
ATOM 1675 C CA . ARG A 1 223 ? -2.451 -2.071 -2.137 1.00 87.56 223 ARG A CA 1
ATOM 1676 C C . ARG A 1 223 ? -2.069 -0.768 -2.828 1.00 87.56 223 ARG A C 1
ATOM 1678 O O . ARG A 1 223 ? -2.935 0.061 -3.107 1.00 87.56 223 ARG A O 1
ATOM 1685 N N . ALA A 1 224 ? -0.784 -0.588 -3.117 1.00 87.62 224 ALA A N 1
ATOM 1686 C CA . ALA A 1 224 ? -0.260 0.596 -3.794 1.00 87.62 224 ALA A CA 1
ATOM 1687 C C . ALA A 1 224 ? 0.203 0.246 -5.213 1.00 87.62 224 ALA A C 1
ATOM 1689 O O . ALA A 1 224 ? 0.960 -0.702 -5.404 1.00 87.62 224 ALA A O 1
ATOM 1690 N N . LEU A 1 225 ? -0.238 1.023 -6.203 1.00 89.44 225 LEU A N 1
ATOM 1691 C CA . LEU A 1 225 ? 0.252 0.921 -7.575 1.00 89.44 225 LEU A CA 1
ATOM 1692 C C . LEU A 1 225 ? 1.490 1.806 -7.735 1.00 89.44 225 LEU A C 1
ATOM 1694 O O . LEU A 1 225 ? 1.449 2.999 -7.431 1.00 89.44 225 LEU A O 1
ATOM 1698 N N . VAL A 1 226 ? 2.564 1.218 -8.247 1.00 90.19 226 VAL A N 1
ATOM 1699 C CA . VAL A 1 226 ? 3.767 1.916 -8.692 1.00 90.19 226 VAL A CA 1
ATOM 1700 C C . VAL A 1 226 ? 3.834 1.818 -10.204 1.00 90.19 226 VAL A C 1
ATOM 1702 O O . VAL A 1 226 ? 3.834 0.721 -10.765 1.00 90.19 226 VAL A O 1
ATOM 1705 N N . ILE A 1 227 ? 3.911 2.970 -10.860 1.00 91.06 227 ILE A N 1
ATOM 1706 C CA . ILE A 1 227 ? 4.126 3.061 -12.299 1.00 91.06 227 ILE A CA 1
ATOM 1707 C C . ILE A 1 227 ? 5.533 3.599 -12.501 1.00 91.06 227 ILE A C 1
ATOM 1709 O O . ILE A 1 227 ? 5.824 4.735 -12.130 1.00 91.06 227 ILE A O 1
ATOM 1713 N N . SER A 1 228 ? 6.412 2.808 -13.106 1.00 92.56 228 SER A N 1
ATOM 1714 C CA . SER A 1 228 ? 7.700 3.296 -13.586 1.00 92.56 228 SER A CA 1
ATOM 1715 C C . SER A 1 228 ? 7.705 3.353 -15.100 1.00 92.56 228 SER A C 1
ATOM 1717 O O . SER A 1 228 ? 7.138 2.501 -15.775 1.00 92.56 228 SER A O 1
ATOM 1719 N N . SER A 1 229 ? 8.349 4.368 -15.656 1.00 91.25 229 SER A N 1
ATOM 1720 C CA . SER A 1 229 ? 8.549 4.458 -17.089 1.00 91.25 229 SER A CA 1
ATOM 1721 C C . SER A 1 229 ? 9.955 4.905 -17.419 1.00 91.25 229 SER A C 1
ATOM 1723 O O . SER A 1 229 ? 10.612 5.605 -16.647 1.00 91.25 229 SER A O 1
ATOM 1725 N N . ALA A 1 230 ? 10.424 4.515 -18.596 1.00 90.94 230 ALA A N 1
ATOM 1726 C CA . ALA A 1 230 ? 11.645 5.069 -19.132 1.00 90.94 230 ALA A CA 1
ATOM 1727 C C . ALA A 1 230 ? 11.582 5.274 -20.638 1.00 90.94 230 ALA A C 1
ATOM 1729 O O . ALA A 1 230 ? 10.922 4.539 -21.377 1.00 90.94 230 ALA A O 1
ATOM 1730 N N . LYS A 1 231 ? 12.304 6.297 -21.094 1.00 88.31 231 LYS A N 1
ATOM 1731 C CA . LYS A 1 231 ? 12.361 6.706 -22.495 1.00 88.31 231 LYS A CA 1
ATOM 1732 C C . LYS A 1 231 ? 13.796 6.737 -23.003 1.00 88.31 231 LYS A C 1
ATOM 1734 O O . LYS A 1 231 ? 14.650 7.416 -22.433 1.00 88.31 231 LYS A O 1
ATOM 1739 N N . VAL A 1 232 ? 14.029 6.066 -24.131 1.00 85.50 232 VAL A N 1
ATOM 1740 C CA . VAL A 1 232 ? 15.295 6.070 -24.877 1.00 85.50 232 VAL A CA 1
ATOM 1741 C C . VAL A 1 232 ? 14.994 6.395 -26.340 1.00 85.50 232 VAL A C 1
ATOM 1743 O O . VAL A 1 232 ? 14.401 5.605 -27.076 1.00 85.50 232 VAL A O 1
ATOM 1746 N N . GLY A 1 233 ? 15.372 7.600 -26.779 1.00 81.94 233 GLY A N 1
ATOM 1747 C CA . GLY A 1 233 ? 15.050 8.083 -28.124 1.00 81.94 233 GLY A CA 1
ATOM 1748 C C . GLY A 1 233 ? 13.535 8.136 -28.372 1.00 81.94 233 GLY A C 1
ATOM 1749 O O . GLY A 1 233 ? 12.835 8.957 -27.776 1.00 81.94 233 GLY A O 1
ATOM 1750 N N . LYS A 1 234 ? 13.040 7.274 -29.272 1.00 83.88 234 LYS A N 1
ATOM 1751 C CA . LYS A 1 234 ? 11.608 7.147 -29.612 1.00 83.88 234 LYS A CA 1
ATOM 1752 C C . LYS A 1 234 ? 10.879 6.028 -28.858 1.00 83.88 234 LYS A C 1
ATOM 1754 O O . LYS A 1 234 ? 9.671 5.901 -29.019 1.00 83.88 234 LYS A O 1
ATOM 1759 N N . TYR A 1 235 ? 11.601 5.206 -28.101 1.00 84.88 235 TYR A N 1
ATOM 1760 C CA . TYR A 1 235 ? 11.035 4.065 -27.392 1.00 84.88 235 TYR A CA 1
ATOM 1761 C C . TYR A 1 235 ? 10.710 4.460 -25.956 1.00 84.88 235 TYR A C 1
ATOM 1763 O O . TYR A 1 235 ? 11.543 5.068 -25.281 1.00 84.88 235 TYR A O 1
ATOM 1771 N N . THR A 1 236 ? 9.512 4.095 -25.510 1.00 87.12 236 THR A N 1
ATOM 1772 C CA . THR A 1 236 ? 9.046 4.258 -24.133 1.00 87.12 236 THR A CA 1
ATOM 1773 C C . THR A 1 236 ? 8.640 2.892 -23.605 1.00 87.12 236 THR A C 1
ATOM 1775 O O . THR A 1 236 ? 7.994 2.131 -24.323 1.00 87.12 236 THR A O 1
ATOM 1778 N N . GLN A 1 237 ? 9.024 2.597 -22.370 1.00 89.75 237 GLN A N 1
ATOM 1779 C CA . GLN A 1 237 ? 8.585 1.424 -21.626 1.00 89.75 237 GLN A CA 1
ATOM 1780 C C . GLN A 1 237 ? 7.910 1.863 -20.342 1.00 89.75 237 GLN A C 1
ATOM 1782 O O . GLN A 1 237 ? 8.413 2.772 -19.689 1.00 89.75 237 GLN A O 1
ATOM 1787 N N . ASN A 1 238 ? 6.805 1.205 -20.004 1.00 90.56 238 ASN A N 1
ATOM 1788 C CA . ASN A 1 238 ? 6.061 1.412 -18.770 1.00 90.56 238 ASN A CA 1
ATOM 1789 C C . ASN A 1 238 ? 5.974 0.067 -18.045 1.00 90.56 238 ASN A C 1
ATOM 1791 O O . ASN A 1 238 ? 5.629 -0.940 -18.661 1.00 90.56 238 ASN A O 1
ATOM 1795 N N . LEU A 1 239 ? 6.283 0.069 -16.757 1.00 90.25 239 LEU A N 1
ATOM 1796 C CA . LEU A 1 239 ? 6.155 -1.061 -15.856 1.00 90.25 239 LEU A CA 1
ATOM 1797 C C . LEU A 1 239 ? 5.177 -0.678 -14.757 1.00 90.25 239 LEU A C 1
ATOM 1799 O O . LEU A 1 239 ? 5.317 0.369 -14.126 1.00 90.25 239 LEU A O 1
ATOM 1803 N N . GLU A 1 240 ? 4.200 -1.543 -14.538 1.00 92.31 240 GLU A N 1
ATOM 1804 C CA . GLU A 1 240 ? 3.215 -1.403 -13.476 1.00 92.31 240 GLU A CA 1
ATOM 1805 C C . GLU A 1 240 ? 3.458 -2.507 -12.454 1.00 92.31 240 GLU A C 1
ATOM 1807 O O . GLU A 1 240 ? 3.649 -3.673 -12.803 1.00 92.31 240 GLU A O 1
ATOM 1812 N N . THR A 1 241 ? 3.502 -2.147 -11.179 1.00 90.31 241 THR A N 1
ATOM 1813 C CA . THR A 1 241 ? 3.697 -3.095 -10.082 1.00 90.31 241 THR A CA 1
ATOM 1814 C C . THR A 1 241 ? 2.778 -2.727 -8.937 1.00 90.31 241 THR A C 1
ATOM 1816 O O . THR A 1 241 ? 2.704 -1.567 -8.540 1.00 90.31 241 THR A O 1
ATOM 1819 N N . VAL A 1 242 ? 2.072 -3.720 -8.406 1.00 89.69 242 VAL A N 1
ATOM 1820 C CA . VAL A 1 242 ? 1.214 -3.557 -7.233 1.00 89.69 242 VAL A CA 1
ATOM 1821 C C . VAL A 1 242 ? 1.955 -4.099 -6.022 1.00 89.69 242 VAL A C 1
ATOM 1823 O O . VAL A 1 242 ? 2.370 -5.255 -6.013 1.00 89.69 242 VAL A O 1
ATOM 1826 N N . ILE A 1 243 ? 2.120 -3.258 -5.009 1.00 87.31 243 ILE A N 1
ATOM 1827 C CA . ILE A 1 243 ? 2.678 -3.626 -3.710 1.00 87.31 243 ILE A CA 1
ATOM 1828 C C . ILE A 1 243 ? 1.515 -3.926 -2.777 1.00 87.31 243 ILE A C 1
ATOM 1830 O O . ILE A 1 243 ? 0.647 -3.070 -2.597 1.00 87.31 243 ILE A O 1
ATOM 1834 N N . ASP A 1 244 ? 1.514 -5.112 -2.176 1.00 86.62 244 ASP A N 1
ATOM 1835 C CA . ASP A 1 244 ? 0.542 -5.492 -1.156 1.00 86.62 244 ASP A CA 1
ATOM 1836 C C . ASP A 1 244 ? 1.151 -5.317 0.246 1.00 86.62 244 ASP A C 1
ATOM 1838 O O . ASP A 1 244 ? 1.994 -6.098 0.693 1.00 86.62 244 ASP A O 1
ATOM 1842 N N . ASN A 1 245 ? 0.734 -4.261 0.949 1.00 80.62 245 ASN A N 1
ATOM 1843 C CA . ASN A 1 245 ? 1.193 -3.955 2.304 1.00 80.62 245 ASN A CA 1
ATOM 1844 C C . ASN A 1 245 ? 0.748 -5.017 3.323 1.00 80.62 245 ASN A C 1
ATOM 1846 O O . ASN A 1 245 ? 1.394 -5.186 4.360 1.00 80.62 245 ASN A O 1
ATOM 1850 N N . THR A 1 246 ? -0.306 -5.780 3.021 1.00 79.38 246 THR A N 1
ATOM 1851 C CA . THR A 1 246 ? -0.811 -6.846 3.890 1.00 79.38 246 THR A CA 1
ATOM 1852 C C . THR A 1 246 ? 0.164 -8.013 3.995 1.00 79.38 246 THR A C 1
ATOM 1854 O O . THR A 1 246 ? 0.226 -8.665 5.042 1.00 79.38 246 THR A O 1
ATOM 1857 N N . GLU A 1 247 ? 0.956 -8.281 2.955 1.00 76.44 247 GLU A N 1
ATOM 1858 C CA . GLU A 1 247 ? 1.966 -9.343 2.986 1.00 76.44 247 GLU A CA 1
ATOM 1859 C C . GLU A 1 247 ? 3.073 -9.024 4.002 1.00 76.44 247 GLU A C 1
ATOM 1861 O O . GLU A 1 247 ? 3.405 -9.857 4.849 1.00 76.44 247 GLU A O 1
ATOM 1866 N N . PHE A 1 248 ? 3.566 -7.783 4.001 1.00 75.12 248 PHE A N 1
ATOM 1867 C CA . PHE A 1 248 ? 4.607 -7.326 4.928 1.00 75.12 248 PHE A CA 1
ATOM 1868 C C . PHE A 1 248 ? 4.133 -7.273 6.384 1.00 75.12 248 PHE A C 1
ATOM 1870 O O . PHE A 1 248 ? 4.927 -7.450 7.309 1.00 75.12 248 PHE A O 1
ATOM 1877 N N . LEU A 1 249 ? 2.832 -7.072 6.593 1.00 78.94 249 LEU A N 1
ATOM 1878 C CA . LEU A 1 249 ? 2.204 -7.003 7.909 1.00 78.94 249 LEU A CA 1
ATOM 1879 C C . LEU A 1 249 ? 1.597 -8.338 8.356 1.00 78.94 249 LEU A C 1
ATOM 1881 O O . LEU A 1 249 ? 0.897 -8.388 9.366 1.00 78.94 249 LEU A O 1
ATOM 1885 N N . GLY A 1 250 ? 1.888 -9.441 7.659 1.00 74.38 250 GLY A N 1
ATOM 1886 C CA . GLY A 1 250 ? 1.255 -10.740 7.891 1.00 74.38 250 GLY A CA 1
ATOM 1887 C C . GLY A 1 250 ? 1.343 -11.266 9.329 1.00 74.38 250 GLY A C 1
ATOM 1888 O O . GLY A 1 250 ? 0.456 -12.001 9.758 1.00 74.38 250 GLY A O 1
ATOM 1889 N N . ILE A 1 251 ? 2.349 -10.852 10.108 1.00 75.19 251 ILE A N 1
ATOM 1890 C CA . ILE A 1 251 ? 2.454 -11.208 11.532 1.00 75.19 251 ILE A CA 1
ATOM 1891 C C . ILE A 1 251 ? 1.299 -10.642 12.375 1.00 75.19 251 ILE A C 1
ATOM 1893 O O . ILE A 1 251 ? 0.871 -11.280 13.335 1.00 75.19 251 ILE A O 1
ATOM 1897 N N . LEU A 1 252 ? 0.734 -9.494 11.988 1.00 76.94 252 LEU A N 1
ATOM 1898 C CA . LEU A 1 252 ? -0.383 -8.867 12.695 1.00 76.94 252 LEU A CA 1
ATOM 1899 C C . LEU A 1 252 ? -1.683 -9.667 12.557 1.00 76.94 252 LEU A C 1
ATOM 1901 O O . LEU A 1 252 ? -2.583 -9.505 13.373 1.00 76.94 252 LEU A O 1
ATOM 1905 N N . LYS A 1 253 ? -1.783 -10.603 11.602 1.00 73.44 253 LYS A N 1
ATOM 1906 C CA . LYS A 1 253 ? -2.942 -11.509 11.484 1.00 73.44 253 LYS A CA 1
ATOM 1907 C C . LYS A 1 253 ? -3.135 -12.372 12.734 1.00 73.44 253 LYS A C 1
ATOM 1909 O O . LYS A 1 253 ? -4.248 -12.793 13.022 1.00 73.44 253 LYS A O 1
ATOM 1914 N N . TYR A 1 254 ? -2.074 -12.610 13.505 1.00 70.75 254 TYR A N 1
ATOM 1915 C CA . TYR A 1 254 ? -2.155 -13.333 14.778 1.00 70.75 254 TYR A CA 1
ATOM 1916 C C . TYR A 1 254 ? -2.565 -12.439 15.956 1.00 70.75 254 TYR A C 1
ATOM 1918 O O . TYR A 1 254 ? -2.852 -12.947 17.035 1.00 70.75 254 TYR A O 1
ATOM 1926 N N . SER A 1 255 ? -2.639 -11.122 15.754 1.00 66.31 255 SER A N 1
ATOM 1927 C CA . SER A 1 255 ? -3.144 -10.150 16.730 1.00 66.31 255 SER A CA 1
ATOM 1928 C C . SER A 1 255 ? -4.671 -10.023 16.704 1.00 66.31 255 SER A C 1
ATOM 1930 O O . SER A 1 255 ? -5.210 -9.097 17.308 1.00 66.31 255 SER A O 1
ATOM 1932 N N . ILE A 1 256 ? -5.383 -10.922 16.009 1.00 62.25 256 ILE A N 1
ATOM 1933 C CA . ILE A 1 256 ? -6.848 -10.964 16.014 1.00 62.25 256 ILE A CA 1
ATOM 1934 C C . ILE A 1 256 ? -7.317 -11.263 17.437 1.00 62.25 256 ILE A C 1
ATOM 1936 O O . ILE A 1 256 ? -7.209 -12.379 17.949 1.00 62.25 256 ILE A O 1
ATOM 1940 N N . TYR A 1 257 ? -7.865 -10.242 18.078 1.00 66.12 257 TYR A N 1
ATOM 1941 C CA . TYR A 1 257 ? -8.479 -10.362 19.378 1.00 66.12 257 TYR A CA 1
ATOM 1942 C C . TYR A 1 257 ? -9.897 -10.894 19.166 1.00 66.12 257 TYR A C 1
ATOM 1944 O O . TYR A 1 257 ? -10.721 -10.225 18.554 1.00 66.12 257 TYR A O 1
ATOM 1952 N N . SER A 1 258 ? -10.215 -12.089 19.671 1.00 48.81 258 SER A N 1
ATOM 1953 C CA . SER A 1 258 ? -11.578 -12.621 19.535 1.00 48.81 258 SER A CA 1
ATOM 1954 C C . SER A 1 258 ? -12.595 -11.651 20.153 1.00 48.81 258 SER A C 1
ATOM 1956 O O . SER A 1 258 ? -12.442 -11.245 21.313 1.00 48.81 258 SER A O 1
ATOM 1958 N N . GLY A 1 259 ? -13.611 -11.262 19.382 1.00 46.56 259 GLY A N 1
ATOM 1959 C CA . GLY A 1 259 ? -14.808 -10.634 19.935 1.00 46.56 259 GLY A CA 1
ATOM 1960 C C . GLY A 1 259 ? -15.489 -11.621 20.881 1.00 46.56 259 GLY A C 1
ATOM 1961 O O . GLY A 1 259 ? -15.525 -12.816 20.587 1.00 46.56 259 GLY A O 1
ATOM 1962 N N . ASN A 1 260 ? -15.943 -11.135 22.036 1.00 40.53 260 ASN A N 1
ATOM 1963 C CA . ASN A 1 260 ? -16.873 -11.892 22.877 1.00 40.53 260 ASN A CA 1
ATOM 1964 C C . ASN A 1 260 ? -18.258 -11.906 22.232 1.00 40.53 260 ASN A C 1
ATOM 1966 O O . ASN A 1 260 ? -18.629 -10.853 21.663 1.00 40.53 260 ASN A O 1
#

Radius of gyration: 34.09 Å; chains: 1; bounding box: 57×34×142 Å

Foldseek 3Di:
DDDDPPDDPVVVVVVVVVVVVVVVVVVVVVVVVVVVVVVVVVVVVVLQVQFVVLLVVLVVVVVVVCVVLDFQDWDWDFQDQPDDDDQQGKGKIKGKGFKDQKDKDKAAAFGKFKWWQWHADPVSDIFGFLAKKKAWPDQQKKKKKDADFKIFIDTHIADQADKTWIWGFDQDPNDTDIDGDDIDGPSRVRVVRRGIMMMIGGNGRGMTMMMMGRDPDMIGHQKMWMWMWMHGNPDIDIDIDIDGNCVVVVVCVVVHDDDD

pLDDT: mean 83.83, std 11.57, range [38.34, 95.19]

Sequence (260 aa):
MKKILTSSPQGYSIIIAVLTIGFLLVLTTSTLTLALQEMQDGKGSQDYMKAYSAAEGGLELALLKIKDNGYGYYGQLNDSKILGGGNKDPKISYDFDSKVESYSGTIDGFQSDIVPLFWTDNSGVMRSTNAITLTSTDSNLIWNIVGEKSGISGIGAITNSTTVGKKEITTVSGNTDFTFTQSQGVQDFVATNPESYLIIYNSGNTEISYTLNSGNEAITKPRALVISSAKVGKYTQNLETVIDNTEFLGILKYSIYSGN

Secondary structure (DSSP, 8-state):
--------HHHHHHHHHHHHHHHHHHHHHHHHHHHHHHHHHHHHHHHHHHHHHHHHHHHHHHHHHHHHH-TT-EEEEEEEESS-SSSSSPEEEEEEE-EESEEEEEE-TT-EEEEESEEE-TTS-EEE-S--EEE-S-TTEEEEEE-SSEEEEEES-B-TT-EEEEEEEEEETTEEEEEEEEEEEHHHHHHH-SS-EEEEEE-SSS-EEEEEE-TTS-EE-SEEEEEEEEEETTEEEEEEEEEEHHHHTGGGGGG-PPP-